Protein AF-A0A523SRV5-F1 (afdb_monomer)

Foldseek 3Di:
DVLLVQPVVPDVSLVVVCVVLVVVLCCLLLVLLVQLCVVLVVCLVVLVVCVVCQLPPLDQLPDDHRPPRNVVSVVVVVLVLCVFLVPLLCLLVLVLVPDPDPQPLVSVVVSVVSSCCRPVNNVVSLSSLLSSLVLCCQAVSVPNPDRDDSLRSSLVSSVSRPPNRSVSSVVSVVSVVSSVLSSVLSSVLVVVCVVPNPVCNVVSSVVSVVVVVVVVVPDDPCVVVVVVVVSVVSCVSSVVSVVVCVVCVVVVVVSNCCVPPVDPD

Secondary structure (DSSP, 8-state):
-HHHHHHTTHHHHHHHHHHHHHHHHHHHHHHHHHHHHHHTGGGHHHHHHHHHHHHH--S-TTS--TTHHHHHHHHHHHHHHHHHH-TTTSHHHHHHHTSS---HHHHHHHHHHHHIIIIIIIIHHHHHHHHHTTGGGGSGGGT-TTPPPHHHHHHHHHHTTSTTHHHHHHHHHHHHHHHHHHHHHHHHHHHHHHHH-GGGHHHHHHHHHHHHHHHHH--STTHHHHHHHHHHHHHHHHHHHHHHHHHHHHHHHHHHHHHHHS---

Sequence (265 aa):
TLVGAVVLGGIKRIGGVSERLVPTMIILYFGGALVIILANFVNIPAAFAVIFKSAFSVKAIGGGMIGASVKQAISIGVRRGLLSNESGLGSAAIAQSASKSSHPPRNGLIAMTGTFIDTLVVNTLTTLTIVITGMYLKTAVFGAPEGLTSTALTAAAFDSVIPFGGYIIALSSLLFGYSTLLGWCYYGEKCLEYIFGVRIVHPYRIAFIILIFVGANIQGPHLNIVWYIGDMANAFMAFPNLVCLIILGRMVGKVTTKYFYKKNT

Mean predicted aligned error: 6.33 Å

pLDDT: mean 87.35, std 10.37, range [39.72, 97.0]

Structure (mmCIF, N/CA/C/O backbone):
data_AF-A0A523SRV5-F1
#
_entry.id   AF-A0A523SRV5-F1
#
loop_
_atom_site.group_PDB
_atom_site.id
_atom_site.type_symbol
_atom_site.label_atom_id
_atom_site.label_alt_id
_atom_site.label_comp_id
_atom_site.label_asym_id
_atom_site.label_entity_id
_atom_site.label_seq_id
_atom_site.pdbx_PDB_ins_code
_atom_site.Cartn_x
_atom_site.Cartn_y
_atom_site.Cartn_z
_atom_site.occupancy
_atom_site.B_iso_or_equiv
_atom_site.auth_seq_id
_atom_site.auth_comp_id
_atom_site.auth_asym_id
_atom_site.auth_atom_id
_atom_site.pdbx_PDB_model_num
ATOM 1 N N . THR A 1 1 ? -3.462 21.704 0.364 1.00 75.19 1 THR A N 1
ATOM 2 C CA . THR A 1 1 ? -4.797 22.262 0.035 1.00 75.19 1 THR A CA 1
ATOM 3 C C . THR A 1 1 ? -5.820 21.179 -0.291 1.00 75.19 1 THR A C 1
ATOM 5 O O . THR A 1 1 ? -6.790 21.072 0.448 1.00 75.19 1 THR A O 1
ATOM 8 N N . LEU A 1 2 ? -5.601 20.320 -1.299 1.00 88.44 2 LEU A N 1
ATOM 9 C CA . LEU A 1 2 ? -6.549 19.247 -1.677 1.00 88.44 2 LEU A CA 1
ATOM 10 C C . LEU A 1 2 ? -6.850 18.245 -0.552 1.00 88.44 2 LEU A C 1
ATOM 12 O O . LEU A 1 2 ? -7.986 17.804 -0.404 1.00 88.44 2 LEU A O 1
ATOM 16 N N . VAL A 1 3 ? -5.846 17.892 0.260 1.00 90.06 3 VAL A N 1
ATOM 17 C CA . VAL A 1 3 ? -6.046 17.002 1.418 1.00 90.06 3 VAL A CA 1
ATOM 18 C C . VAL A 1 3 ? -6.976 17.659 2.439 1.00 90.06 3 VAL A C 1
ATOM 20 O O . VAL A 1 3 ? -7.934 17.041 2.887 1.00 90.06 3 VAL A O 1
ATOM 23 N N . GLY A 1 4 ? -6.754 18.942 2.745 1.00 89.50 4 GLY A N 1
ATOM 24 C CA . GLY A 1 4 ? -7.570 19.688 3.703 1.00 89.50 4 GLY A CA 1
ATOM 25 C C . GLY A 1 4 ? -9.039 19.793 3.296 1.00 89.50 4 GLY A C 1
ATOM 26 O O . GLY A 1 4 ? -9.913 19.596 4.135 1.00 89.50 4 GLY A O 1
ATOM 27 N N . ALA A 1 5 ? -9.325 19.995 2.006 1.00 91.31 5 ALA A N 1
ATOM 28 C CA . ALA A 1 5 ? -10.698 20.037 1.493 1.00 91.31 5 ALA A CA 1
ATOM 29 C C . ALA A 1 5 ? -11.492 18.743 1.774 1.00 91.31 5 ALA A C 1
ATOM 31 O O . ALA A 1 5 ? -12.712 18.782 1.963 1.00 91.31 5 ALA A O 1
ATOM 32 N N . VAL A 1 6 ? -10.805 17.599 1.829 1.00 93.38 6 VAL A N 1
ATOM 33 C CA . VAL A 1 6 ? -11.417 16.290 2.084 1.00 93.38 6 VAL A CA 1
ATOM 34 C C . VAL A 1 6 ? -11.424 15.957 3.570 1.00 93.38 6 VAL A C 1
ATOM 36 O O . VAL A 1 6 ? -12.491 15.703 4.130 1.00 93.38 6 VAL A O 1
ATOM 39 N N . VAL A 1 7 ? -10.261 16.028 4.219 1.00 92.44 7 VAL A N 1
ATOM 40 C CA . VAL A 1 7 ? -10.066 15.654 5.626 1.00 92.44 7 VAL A CA 1
ATOM 41 C C . VAL A 1 7 ? -10.927 16.496 6.567 1.00 92.44 7 VAL A C 1
ATOM 43 O O . VAL A 1 7 ? -11.522 15.953 7.497 1.00 92.44 7 VAL A O 1
ATOM 46 N N . LEU A 1 8 ? -11.078 17.802 6.317 1.00 91.19 8 LEU A N 1
ATOM 47 C CA . LEU A 1 8 ? -11.921 18.658 7.162 1.00 91.19 8 LEU A CA 1
ATOM 48 C C . LEU A 1 8 ? -13.402 18.239 7.133 1.00 91.19 8 LEU A C 1
ATOM 50 O O . LEU A 1 8 ? -14.099 18.428 8.126 1.00 91.19 8 LEU A O 1
ATOM 54 N N . GLY A 1 9 ? -13.864 17.583 6.061 1.00 86.31 9 GLY A N 1
ATOM 55 C CA . GLY A 1 9 ? -15.214 17.011 5.965 1.00 86.31 9 GLY A CA 1
ATOM 56 C C . GLY A 1 9 ? -15.410 15.676 6.700 1.00 86.31 9 GLY A C 1
ATOM 57 O O . GLY A 1 9 ? -16.523 15.150 6.717 1.00 86.31 9 GLY A O 1
ATOM 58 N N . GLY A 1 10 ? -14.357 15.121 7.307 1.00 88.44 10 GLY A N 1
ATOM 59 C CA . GLY A 1 10 ? -14.396 13.898 8.110 1.00 88.44 10 GLY A CA 1
ATOM 60 C C . GLY A 1 10 ? -14.653 12.605 7.335 1.00 88.44 10 GLY A C 1
ATOM 61 O O . GLY A 1 10 ? -14.634 12.572 6.104 1.00 88.44 10 GLY A O 1
ATOM 62 N N . ILE A 1 11 ? -14.903 11.516 8.074 1.00 87.25 11 ILE A N 1
ATOM 63 C CA . ILE A 1 11 ? -14.898 10.143 7.535 1.00 87.25 11 ILE A CA 1
ATOM 64 C C . ILE A 1 11 ? -15.881 9.914 6.383 1.00 87.25 11 ILE A C 1
ATOM 66 O O . ILE A 1 11 ? -15.563 9.193 5.445 1.00 87.25 11 ILE A O 1
ATOM 70 N N . LYS A 1 12 ? -17.050 10.569 6.392 1.00 88.06 12 LYS A N 1
ATOM 71 C CA . LYS A 1 12 ? -18.027 10.446 5.297 1.00 88.06 12 LYS A CA 1
ATOM 72 C C . LYS A 1 12 ? -17.482 11.018 3.984 1.00 88.06 12 LYS A C 1
ATOM 74 O O . LYS A 1 12 ? -17.663 10.404 2.937 1.00 88.06 12 LYS A O 1
ATOM 79 N N . ARG A 1 13 ? -16.803 12.173 4.034 1.00 92.50 13 ARG A N 1
ATOM 80 C CA . ARG A 1 13 ? -16.190 12.784 2.844 1.00 92.50 13 ARG A CA 1
ATOM 81 C C . ARG A 1 13 ? -14.948 12.010 2.409 1.00 92.50 13 ARG A C 1
ATOM 83 O O . ARG A 1 13 ? -14.789 11.785 1.215 1.00 92.50 13 ARG A O 1
ATOM 90 N N . ILE A 1 14 ? -14.119 11.570 3.359 1.00 91.81 14 ILE A N 1
ATOM 91 C CA . ILE A 1 14 ? -12.957 10.712 3.081 1.00 91.81 14 ILE A CA 1
ATOM 92 C C . ILE A 1 14 ? -13.411 9.444 2.349 1.00 91.81 14 ILE A C 1
ATOM 94 O O . ILE A 1 14 ? -12.916 9.171 1.262 1.00 91.81 14 ILE A O 1
ATOM 98 N N . GLY A 1 15 ? -14.412 8.736 2.882 1.00 88.75 15 GLY A N 1
ATOM 99 C CA . GLY A 1 15 ? -14.979 7.539 2.260 1.00 88.75 15 GLY A CA 1
ATOM 100 C C . GLY A 1 15 ? -15.491 7.792 0.842 1.00 88.75 15 GLY A C 1
ATOM 101 O O . GLY A 1 15 ? -15.063 7.112 -0.082 1.00 88.75 15 GLY A O 1
ATOM 102 N N . GLY A 1 16 ? -16.318 8.825 0.639 1.00 92.12 16 GLY A N 1
ATOM 103 C CA . GLY A 1 16 ? -16.874 9.130 -0.686 1.00 92.12 16 GLY A CA 1
ATOM 104 C C . GLY A 1 16 ? -15.831 9.527 -1.742 1.00 92.12 16 GLY A C 1
ATOM 105 O O . GLY A 1 16 ? -16.034 9.279 -2.931 1.00 92.12 16 GLY A O 1
ATOM 106 N N . VAL A 1 17 ? -14.706 10.126 -1.335 1.00 93.81 17 VAL A N 1
ATOM 107 C CA . VAL A 1 17 ? -13.576 10.391 -2.242 1.00 93.81 17 VAL A CA 1
ATOM 108 C C . VAL A 1 17 ? -12.808 9.102 -2.524 1.00 93.81 17 VAL A C 1
ATOM 110 O O . VAL A 1 17 ? -12.564 8.790 -3.690 1.00 93.81 17 VAL A O 1
ATOM 113 N N . SER A 1 18 ? -12.481 8.327 -1.489 1.00 91.12 18 SER A N 1
ATOM 114 C CA . SER A 1 18 ? -11.757 7.059 -1.621 1.00 91.12 18 SER A CA 1
ATOM 115 C C . SER A 1 18 ? -12.502 6.041 -2.490 1.00 91.12 18 SER A C 1
ATOM 117 O O . SER A 1 18 ? -11.871 5.388 -3.315 1.00 91.12 18 SER A O 1
ATOM 119 N N . GLU A 1 19 ? -13.831 5.955 -2.384 1.00 90.75 19 GLU A N 1
ATOM 120 C CA . GLU A 1 19 ? -14.675 5.057 -3.193 1.00 90.75 19 GLU A CA 1
ATOM 121 C C . GLU A 1 19 ? -14.526 5.284 -4.704 1.00 90.75 19 GLU A C 1
ATOM 123 O O . GLU A 1 19 ? -14.632 4.339 -5.480 1.00 90.75 19 GLU A O 1
ATOM 128 N N . ARG A 1 20 ? -14.259 6.521 -5.136 1.00 91.94 20 ARG A N 1
ATOM 129 C CA . ARG A 1 20 ? -14.050 6.855 -6.557 1.00 91.94 20 ARG A CA 1
ATOM 130 C C . ARG A 1 20 ? -12.578 6.828 -6.941 1.00 91.94 20 ARG A C 1
ATOM 132 O O . ARG A 1 20 ? -12.220 6.401 -8.038 1.00 91.94 20 ARG A O 1
ATOM 139 N N . LEU A 1 21 ? -11.725 7.296 -6.037 1.00 92.50 21 LEU A N 1
ATOM 140 C CA . LEU A 1 21 ? -10.300 7.442 -6.286 1.00 92.50 21 LEU A CA 1
ATOM 141 C C . LEU A 1 21 ? -9.596 6.086 -6.356 1.00 92.50 21 LEU A C 1
ATOM 143 O O . LEU A 1 21 ? -8.828 5.865 -7.289 1.00 92.50 21 LEU A O 1
ATOM 147 N N . VAL A 1 22 ? -9.883 5.174 -5.419 1.00 89.88 22 VAL A N 1
ATOM 148 C CA . VAL A 1 22 ? -9.193 3.877 -5.327 1.00 89.88 22 VAL A CA 1
ATOM 149 C C . VAL A 1 22 ? -9.396 3.021 -6.585 1.00 89.88 22 VAL A C 1
ATOM 151 O O . VAL A 1 22 ? -8.397 2.580 -7.152 1.00 89.88 22 VAL A O 1
ATOM 154 N N . PRO A 1 23 ? -10.623 2.829 -7.110 1.00 90.19 23 PRO A N 1
ATOM 155 C CA . PRO A 1 23 ? -10.799 2.090 -8.359 1.00 90.19 23 PRO A CA 1
ATOM 156 C C . PRO A 1 23 ? -10.106 2.767 -9.545 1.00 90.19 23 PRO A C 1
ATOM 158 O O . PRO A 1 23 ? -9.491 2.089 -10.361 1.00 90.19 23 PRO A O 1
ATOM 161 N N . THR A 1 24 ? -10.151 4.101 -9.616 1.00 90.62 24 THR A N 1
ATOM 162 C CA . THR A 1 24 ? -9.536 4.863 -10.714 1.00 90.62 24 THR A CA 1
ATOM 163 C C . THR A 1 24 ? -8.016 4.697 -10.730 1.00 90.62 24 THR A C 1
ATOM 165 O O . THR A 1 24 ? -7.446 4.401 -11.780 1.00 90.62 24 THR A O 1
ATOM 168 N N . MET A 1 25 ? -7.353 4.837 -9.575 1.00 89.88 25 MET A N 1
ATOM 169 C CA . MET A 1 25 ? -5.896 4.681 -9.491 1.00 89.88 25 MET A CA 1
ATOM 170 C C . MET A 1 25 ? -5.456 3.237 -9.758 1.00 89.88 25 MET A C 1
ATOM 172 O O . MET A 1 25 ? -4.444 3.031 -10.426 1.00 89.88 25 MET A O 1
ATOM 176 N N . ILE A 1 26 ? -6.239 2.244 -9.310 1.00 87.75 26 ILE A N 1
ATOM 177 C CA . ILE A 1 26 ? -5.967 0.834 -9.604 1.00 87.75 26 ILE A CA 1
ATOM 178 C C . ILE A 1 26 ? -6.097 0.587 -11.102 1.00 87.75 26 ILE A C 1
ATOM 180 O O . ILE A 1 26 ? -5.158 0.070 -11.683 1.00 87.75 26 ILE A O 1
ATOM 184 N N . ILE A 1 27 ? -7.195 0.982 -11.752 1.00 90.44 27 ILE A N 1
ATOM 185 C CA . ILE A 1 27 ? -7.389 0.753 -13.195 1.00 90.44 27 ILE A CA 1
ATOM 186 C C . ILE A 1 27 ? -6.267 1.399 -14.014 1.00 90.44 27 ILE A C 1
ATOM 188 O O . ILE A 1 27 ? -5.740 0.770 -14.928 1.00 90.44 27 ILE A O 1
ATOM 192 N N . LEU A 1 28 ? -5.878 2.628 -13.671 1.00 91.06 28 LEU A N 1
ATOM 193 C CA . LEU A 1 28 ? -4.837 3.363 -14.386 1.00 91.06 28 LEU A CA 1
ATOM 194 C C . LEU A 1 28 ? -3.467 2.679 -14.260 1.00 91.06 28 LEU A C 1
ATOM 196 O O . LEU A 1 28 ? -2.805 2.433 -15.269 1.00 91.06 28 LEU A O 1
ATOM 200 N N . TYR A 1 29 ? -3.065 2.320 -13.039 1.00 91.56 29 TYR A N 1
ATOM 201 C CA . TYR A 1 29 ? -1.785 1.656 -12.796 1.00 91.56 29 TYR A CA 1
ATOM 202 C C . TYR A 1 29 ? -1.771 0.215 -13.324 1.00 91.56 29 TYR A C 1
ATOM 204 O O . TYR A 1 29 ? -0.876 -0.187 -14.068 1.00 91.56 29 TYR A O 1
ATOM 212 N N . PHE A 1 30 ? -2.792 -0.558 -12.957 1.00 92.31 30 PHE A N 1
ATOM 213 C CA . PHE A 1 30 ? -2.948 -1.968 -13.299 1.00 92.31 30 PHE A CA 1
ATOM 214 C C . PHE A 1 30 ? -3.094 -2.168 -14.806 1.00 92.31 30 PHE A C 1
ATOM 216 O O . PHE A 1 30 ? -2.473 -3.069 -15.362 1.00 92.31 30 PHE A O 1
ATOM 223 N N . GLY A 1 31 ? -3.869 -1.311 -15.476 1.00 93.75 31 GLY A N 1
ATOM 224 C CA . GLY A 1 31 ? -4.024 -1.338 -16.927 1.00 93.75 31 GLY A CA 1
ATOM 225 C C . GLY A 1 31 ? -2.693 -1.121 -17.644 1.00 93.75 31 GLY A C 1
ATOM 226 O O . GLY A 1 31 ? -2.338 -1.909 -18.517 1.00 93.75 31 GLY A O 1
ATOM 227 N N . GLY A 1 32 ? -1.915 -0.115 -17.230 1.00 94.19 32 GLY A N 1
ATOM 228 C CA . GLY A 1 32 ? -0.589 0.133 -17.802 1.00 94.19 32 GLY A CA 1
ATOM 229 C C . GLY A 1 32 ? 0.399 -1.011 -17.542 1.00 94.19 32 GLY A C 1
ATOM 230 O O . GLY A 1 32 ? 1.062 -1.473 -18.470 1.00 94.19 32 GLY A O 1
ATOM 231 N N . ALA A 1 33 ? 0.439 -1.539 -16.315 1.00 94.88 33 ALA A N 1
ATOM 232 C CA . ALA A 1 33 ? 1.271 -2.697 -15.985 1.00 94.88 33 ALA A CA 1
ATOM 233 C C . ALA A 1 33 ? 0.896 -3.933 -16.823 1.00 94.88 33 ALA A C 1
ATOM 235 O O . ALA A 1 33 ? 1.771 -4.632 -17.335 1.00 94.88 33 ALA A O 1
ATOM 236 N N . LEU A 1 34 ? -0.403 -4.182 -17.019 1.00 95.00 34 LEU A N 1
ATOM 237 C CA . LEU A 1 34 ? -0.880 -5.306 -17.818 1.00 95.00 34 LEU A CA 1
ATOM 238 C C . LEU A 1 34 ? -0.465 -5.177 -19.288 1.00 95.00 34 LEU A C 1
ATOM 240 O O . LEU A 1 34 ? -0.015 -6.161 -19.868 1.00 95.00 34 LEU A O 1
ATOM 244 N N . VAL A 1 35 ? -0.546 -3.979 -19.875 1.00 95.69 35 VAL A N 1
ATOM 245 C CA . VAL A 1 35 ? -0.071 -3.726 -21.248 1.00 95.69 35 VAL A CA 1
ATOM 246 C C . VAL A 1 35 ? 1.410 -4.086 -21.391 1.00 95.69 35 VAL A C 1
ATOM 248 O O . VAL A 1 35 ? 1.780 -4.776 -22.340 1.00 95.69 35 VAL A O 1
ATOM 251 N N . ILE A 1 36 ? 2.251 -3.696 -20.431 1.00 96.00 36 ILE A N 1
ATOM 252 C CA . ILE A 1 36 ? 3.695 -3.984 -20.462 1.00 96.00 36 ILE A CA 1
ATOM 253 C C . ILE A 1 36 ? 3.970 -5.485 -20.357 1.00 96.00 36 ILE A C 1
ATOM 255 O O . ILE A 1 36 ? 4.793 -6.025 -21.103 1.00 96.00 36 ILE A O 1
ATOM 259 N N . ILE A 1 37 ? 3.270 -6.160 -19.444 1.00 95.56 37 ILE A N 1
ATOM 260 C CA . ILE A 1 37 ? 3.416 -7.601 -19.227 1.00 95.56 37 ILE A CA 1
ATOM 261 C C . ILE A 1 37 ? 2.949 -8.381 -20.457 1.00 95.56 37 ILE A C 1
ATOM 263 O O . ILE A 1 37 ? 3.637 -9.311 -20.871 1.00 95.56 37 ILE A O 1
ATOM 267 N N . LEU A 1 38 ? 1.830 -7.995 -21.075 1.00 95.44 38 LEU A N 1
ATOM 268 C CA . LEU A 1 38 ? 1.327 -8.638 -22.292 1.00 95.44 38 LEU A CA 1
ATOM 269 C C . LEU A 1 38 ? 2.254 -8.401 -23.490 1.00 95.44 38 LEU A C 1
ATOM 271 O O . LEU A 1 38 ? 2.531 -9.342 -24.232 1.00 95.44 38 LEU A O 1
ATOM 275 N N . ALA A 1 39 ? 2.803 -7.192 -23.641 1.00 95.19 39 ALA A N 1
ATOM 276 C CA . ALA A 1 39 ? 3.783 -6.883 -24.685 1.00 95.19 39 ALA A CA 1
ATOM 277 C C . ALA A 1 39 ? 5.075 -7.712 -24.559 1.00 95.19 39 ALA A C 1
ATOM 279 O O . ALA A 1 39 ? 5.767 -7.939 -25.547 1.00 95.19 39 ALA A O 1
ATOM 280 N N . ASN A 1 40 ? 5.385 -8.197 -23.354 1.00 93.81 40 ASN A N 1
ATOM 281 C CA . ASN A 1 40 ? 6.578 -8.984 -23.057 1.00 93.81 40 ASN A CA 1
ATOM 282 C C . ASN A 1 40 ? 6.241 -10.374 -22.486 1.00 93.81 40 ASN A C 1
ATOM 284 O O . ASN A 1 40 ? 7.015 -10.938 -21.707 1.00 93.81 40 ASN A O 1
ATOM 288 N N . PHE A 1 41 ? 5.092 -10.944 -22.864 1.00 94.00 41 PHE A N 1
ATOM 289 C CA . PHE A 1 41 ? 4.540 -12.148 -22.233 1.00 94.00 41 PHE A CA 1
ATOM 290 C C . PHE A 1 41 ? 5.505 -13.347 -22.238 1.00 94.00 41 PHE A C 1
ATOM 292 O O . PHE A 1 41 ? 5.589 -14.096 -21.266 1.00 94.00 41 PHE A O 1
ATOM 299 N N . VAL A 1 42 ? 6.299 -13.491 -23.304 1.00 94.88 42 VAL A N 1
ATOM 300 C CA . VAL A 1 42 ? 7.299 -14.565 -23.455 1.00 94.88 42 VAL A CA 1
ATOM 301 C C . VAL A 1 42 ? 8.347 -14.542 -22.332 1.00 94.88 42 VAL A C 1
ATOM 303 O O . VAL A 1 42 ? 8.857 -15.588 -21.936 1.00 94.88 42 VAL A O 1
ATOM 306 N N . ASN A 1 43 ? 8.629 -13.368 -21.766 1.00 93.19 43 ASN A N 1
ATOM 307 C CA . ASN A 1 43 ? 9.653 -13.179 -20.741 1.00 93.19 43 ASN A CA 1
ATOM 308 C C . ASN A 1 43 ? 9.137 -13.412 -19.311 1.00 93.19 43 ASN A C 1
ATOM 310 O O . ASN A 1 43 ? 9.934 -13.373 -18.372 1.00 93.19 43 ASN A O 1
ATOM 314 N N . ILE A 1 44 ? 7.843 -13.696 -19.112 1.00 94.88 44 ILE A N 1
ATOM 315 C CA . ILE A 1 44 ? 7.265 -13.930 -17.776 1.00 94.88 44 ILE A CA 1
ATOM 316 C C . ILE A 1 44 ? 7.981 -15.070 -17.023 1.00 94.88 44 ILE A C 1
ATOM 318 O O . ILE A 1 44 ? 8.382 -14.849 -15.875 1.00 94.88 44 ILE A O 1
ATOM 322 N N . PRO A 1 45 ? 8.219 -16.262 -17.615 1.00 94.62 45 PRO A N 1
ATOM 323 C CA . PRO A 1 45 ? 8.925 -17.335 -16.913 1.00 94.62 45 PRO A CA 1
ATOM 324 C C . PRO A 1 45 ? 10.359 -16.945 -16.536 1.00 94.62 45 PRO A C 1
ATOM 326 O O . PRO A 1 45 ? 10.821 -17.251 -15.436 1.00 94.62 45 PRO A O 1
ATOM 329 N N . ALA A 1 46 ? 11.054 -16.225 -17.423 1.00 93.19 46 ALA A N 1
ATOM 330 C CA . ALA A 1 46 ? 12.404 -15.733 -17.167 1.00 93.19 46 ALA A CA 1
ATOM 331 C C . ALA A 1 46 ? 12.423 -14.710 -16.020 1.00 93.19 46 ALA A C 1
ATOM 333 O O . ALA A 1 46 ? 13.297 -14.779 -15.156 1.00 93.19 46 ALA A O 1
ATOM 334 N N . ALA A 1 47 ? 11.431 -13.820 -15.951 1.00 93.00 47 ALA A N 1
ATOM 335 C CA . ALA A 1 47 ? 11.305 -12.850 -14.869 1.00 93.00 47 ALA A CA 1
ATOM 336 C C . ALA A 1 47 ? 11.084 -13.519 -13.508 1.00 93.00 47 ALA A C 1
ATOM 338 O O . ALA A 1 47 ? 11.788 -13.195 -12.550 1.00 93.00 47 ALA A O 1
ATOM 339 N N . PHE A 1 48 ? 10.191 -14.510 -13.419 1.00 93.19 48 PHE A N 1
ATOM 340 C CA . PHE A 1 48 ? 10.049 -15.299 -12.191 1.00 93.19 48 PHE A CA 1
ATOM 341 C C . PHE A 1 48 ? 11.348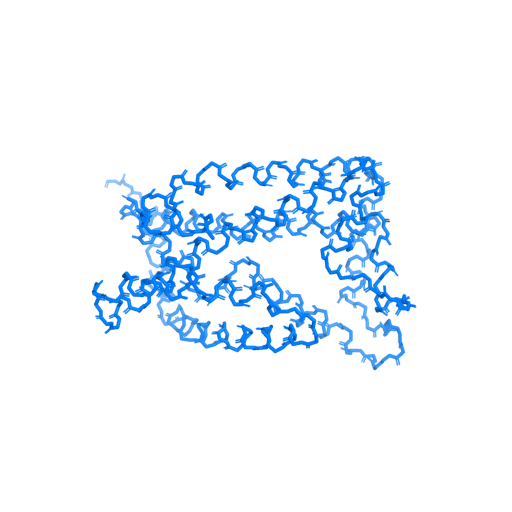 -16.025 -11.832 1.00 93.19 48 PHE A C 1
ATOM 343 O O . PHE A 1 48 ? 11.759 -15.999 -10.672 1.00 93.19 48 PHE A O 1
ATOM 350 N N . ALA A 1 49 ? 12.044 -16.610 -12.811 1.00 91.06 49 ALA A N 1
ATOM 351 C CA . ALA A 1 49 ? 13.334 -17.246 -12.565 1.00 91.06 49 ALA A CA 1
ATOM 352 C C . ALA A 1 49 ? 14.365 -16.257 -11.997 1.00 91.06 49 ALA A C 1
ATOM 354 O O . ALA A 1 49 ? 15.084 -16.613 -11.064 1.00 91.06 49 ALA A O 1
ATOM 355 N N . VAL A 1 50 ? 14.423 -15.019 -12.502 1.00 88.31 50 VAL A N 1
ATOM 356 C CA . VAL A 1 50 ? 15.284 -13.956 -11.956 1.00 88.31 50 VAL A CA 1
ATOM 357 C C . VAL A 1 50 ? 14.883 -13.602 -10.525 1.00 88.31 50 VAL A C 1
ATOM 359 O O . VAL A 1 50 ? 15.763 -13.535 -9.667 1.00 88.31 50 VAL A O 1
ATOM 362 N N . ILE A 1 51 ? 13.589 -13.427 -10.239 1.00 89.75 51 ILE A N 1
ATOM 363 C CA . ILE A 1 51 ? 13.086 -13.096 -8.895 1.00 89.75 51 ILE A CA 1
ATOM 364 C C . ILE A 1 51 ? 13.477 -14.187 -7.892 1.00 89.75 51 ILE A C 1
ATOM 366 O O . ILE A 1 51 ? 14.120 -13.894 -6.884 1.00 89.75 51 ILE A O 1
ATOM 370 N N . PHE A 1 52 ? 13.163 -15.452 -8.186 1.00 89.00 52 PHE A N 1
ATOM 371 C CA . PHE A 1 52 ? 13.463 -16.568 -7.287 1.00 89.00 52 PHE A CA 1
ATOM 372 C C . PHE A 1 52 ? 14.967 -16.805 -7.139 1.00 89.00 52 PHE A C 1
ATOM 374 O O . PHE A 1 52 ? 15.455 -16.950 -6.017 1.00 89.00 52 PHE A O 1
ATOM 381 N N . LYS A 1 53 ? 15.731 -16.785 -8.241 1.00 85.81 53 LYS A N 1
ATOM 382 C CA . LYS A 1 53 ? 17.193 -16.924 -8.167 1.00 85.81 53 LYS A CA 1
ATOM 383 C C . LYS A 1 53 ? 17.807 -15.797 -7.349 1.00 85.81 53 LYS A C 1
ATOM 385 O O . LYS A 1 53 ? 18.668 -16.072 -6.530 1.00 85.81 53 LYS A O 1
ATOM 390 N N . SER A 1 54 ? 17.358 -14.556 -7.519 1.00 80.88 54 SER A N 1
ATOM 391 C CA . SER A 1 54 ? 17.904 -13.416 -6.773 1.00 80.88 54 SER A CA 1
ATOM 392 C C . SER A 1 54 ? 17.527 -13.463 -5.291 1.00 80.88 54 SER A C 1
ATOM 394 O O . SER A 1 54 ? 18.363 -13.156 -4.446 1.00 80.88 54 SER A O 1
ATOM 396 N N . ALA A 1 55 ? 16.308 -13.900 -4.961 1.00 83.31 55 ALA A N 1
ATOM 397 C CA . ALA A 1 55 ? 15.843 -14.024 -3.579 1.00 83.31 55 ALA A CA 1
ATOM 398 C C . ALA A 1 55 ? 16.575 -15.126 -2.793 1.00 83.31 55 ALA A C 1
ATOM 400 O O . ALA A 1 55 ? 16.845 -14.954 -1.605 1.00 83.31 55 ALA A O 1
ATOM 401 N N . PHE A 1 56 ? 16.913 -16.239 -3.452 1.00 82.88 56 PHE A N 1
ATOM 402 C CA . PHE A 1 56 ? 17.542 -17.407 -2.822 1.00 82.88 56 PHE A CA 1
ATOM 403 C C . PHE A 1 56 ? 19.032 -17.580 -3.161 1.00 82.88 56 PHE A C 1
ATOM 405 O O . PHE A 1 56 ? 19.662 -18.537 -2.709 1.00 82.88 56 PHE A O 1
ATOM 412 N N . SER A 1 57 ? 19.630 -16.672 -3.939 1.00 73.88 57 SER A N 1
ATOM 413 C CA . SER A 1 57 ? 21.051 -16.750 -4.284 1.00 73.88 57 SER A CA 1
ATOM 414 C C . SER A 1 57 ? 21.926 -16.384 -3.094 1.00 73.88 57 SER A C 1
ATOM 416 O O . SER A 1 57 ? 21.893 -15.265 -2.579 1.00 73.88 57 SER A O 1
ATOM 418 N N . VAL A 1 58 ? 22.804 -17.316 -2.737 1.00 66.69 58 VAL A N 1
ATOM 419 C CA . VAL A 1 58 ? 23.867 -17.111 -1.746 1.00 66.69 58 VAL A CA 1
ATOM 420 C C . VAL A 1 58 ? 25.099 -16.430 -2.368 1.00 66.69 58 VAL A C 1
ATOM 422 O O . VAL A 1 58 ? 25.960 -15.935 -1.643 1.00 66.69 58 VAL A O 1
ATOM 425 N N . LYS A 1 59 ? 25.188 -16.366 -3.709 1.00 64.31 59 LYS A N 1
ATOM 426 C CA . LYS A 1 59 ? 26.237 -15.603 -4.401 1.00 64.31 59 LYS A CA 1
ATOM 427 C C . LYS A 1 59 ? 25.993 -14.115 -4.191 1.00 64.31 59 LYS A C 1
ATOM 429 O O . LYS A 1 59 ? 24.895 -13.623 -4.452 1.00 64.31 59 LYS A O 1
ATOM 434 N N . ALA A 1 60 ? 27.029 -13.410 -3.759 1.00 58.19 60 ALA A N 1
ATOM 435 C CA . ALA A 1 60 ? 26.960 -11.976 -3.594 1.00 58.19 60 ALA A CA 1
ATOM 436 C C . ALA A 1 60 ? 26.899 -11.276 -4.949 1.00 58.19 60 ALA A C 1
ATOM 438 O O . ALA A 1 60 ? 27.814 -11.373 -5.767 1.00 58.19 60 ALA A O 1
ATOM 439 N N . ILE A 1 61 ? 25.811 -10.549 -5.169 1.00 56.03 61 ILE A N 1
ATOM 440 C CA . ILE A 1 61 ? 25.727 -9.564 -6.240 1.00 56.03 61 ILE A CA 1
ATOM 441 C C . ILE A 1 61 ? 26.608 -8.394 -5.779 1.00 56.03 61 ILE A C 1
ATOM 443 O O . ILE A 1 61 ? 26.304 -7.764 -4.770 1.00 56.03 61 ILE A O 1
ATOM 447 N N . GLY A 1 62 ? 27.752 -8.178 -6.439 1.00 57.06 62 GLY A N 1
ATOM 448 C CA . GLY A 1 62 ? 28.664 -7.067 -6.124 1.00 57.06 62 GLY A CA 1
ATOM 449 C C . GLY A 1 62 ? 29.736 -7.316 -5.045 1.00 57.06 62 GLY A C 1
ATOM 450 O O . GLY A 1 62 ? 30.214 -6.353 -4.459 1.00 57.06 62 GLY A O 1
ATOM 451 N N . GLY A 1 63 ? 30.141 -8.566 -4.768 1.00 47.16 63 GLY A N 1
ATOM 452 C CA . GLY A 1 63 ? 31.371 -8.857 -3.994 1.00 47.16 63 GLY A CA 1
ATOM 453 C C . GLY A 1 63 ? 31.264 -8.913 -2.457 1.00 47.16 63 GLY A C 1
ATOM 454 O O . GLY A 1 63 ? 32.285 -9.000 -1.783 1.00 47.16 63 GLY A O 1
ATOM 455 N N . GLY A 1 64 ? 30.056 -8.887 -1.882 1.00 54.78 64 GLY A N 1
ATOM 456 C CA . GLY A 1 64 ? 29.822 -9.065 -0.435 1.00 54.78 64 GLY A CA 1
ATOM 457 C C . GLY A 1 64 ? 29.927 -10.515 0.086 1.00 54.78 64 GLY A C 1
ATOM 458 O O . GLY A 1 64 ? 30.109 -11.464 -0.670 1.00 54.78 64 GLY A O 1
ATOM 459 N N . MET A 1 65 ? 29.792 -10.709 1.405 1.00 44.41 65 MET A N 1
ATOM 460 C CA . MET A 1 65 ? 29.836 -12.036 2.044 1.00 44.41 65 MET A CA 1
ATOM 461 C C . MET A 1 65 ? 28.692 -12.959 1.580 1.00 44.41 65 MET A C 1
ATOM 463 O O . MET A 1 65 ? 27.522 -12.565 1.545 1.00 44.41 65 MET A O 1
ATOM 467 N N . ILE A 1 66 ? 29.034 -14.217 1.292 1.00 42.44 66 ILE A N 1
ATOM 468 C CA . ILE A 1 66 ? 28.115 -15.313 0.949 1.00 42.44 66 ILE A CA 1
ATOM 469 C C . ILE A 1 66 ? 27.120 -15.504 2.114 1.00 42.44 66 ILE A C 1
ATOM 471 O O . ILE A 1 66 ? 27.516 -15.870 3.215 1.00 42.44 66 ILE A O 1
ATOM 475 N N . GLY A 1 67 ? 25.834 -15.192 1.894 1.00 49.94 67 GLY A N 1
ATOM 476 C CA . GLY A 1 67 ? 24.752 -15.295 2.895 1.00 49.94 67 GLY A CA 1
ATOM 477 C C . GLY A 1 67 ? 24.148 -13.963 3.367 1.00 49.94 67 GLY A C 1
ATOM 478 O O . GLY A 1 67 ? 23.013 -13.943 3.852 1.00 49.94 67 GLY A O 1
ATOM 479 N N . ALA A 1 68 ? 24.835 -12.835 3.156 1.00 56.84 68 ALA A N 1
ATOM 480 C CA . ALA A 1 68 ? 24.270 -11.509 3.425 1.00 56.84 68 ALA A CA 1
ATOM 481 C C . ALA A 1 68 ? 23.127 -11.161 2.450 1.00 56.84 68 ALA A C 1
ATOM 483 O O . ALA A 1 68 ? 22.153 -10.530 2.853 1.00 56.84 68 ALA A O 1
ATOM 484 N N . SER A 1 69 ? 23.199 -11.645 1.203 1.00 70.94 69 SER A N 1
ATOM 485 C CA . SER A 1 69 ? 22.225 -11.373 0.135 1.00 70.94 69 SER A CA 1
ATOM 486 C C . SER A 1 69 ? 20.813 -11.872 0.457 1.00 70.94 69 SER A C 1
ATOM 488 O O . SER A 1 69 ? 19.862 -11.103 0.352 1.00 70.94 69 SER A O 1
ATOM 490 N N . VAL A 1 70 ? 20.663 -13.124 0.907 1.00 78.31 70 VAL A N 1
ATOM 491 C CA . VAL A 1 70 ? 19.346 -13.722 1.207 1.00 78.31 70 VAL A CA 1
ATOM 492 C C . VAL A 1 70 ? 18.721 -13.074 2.441 1.00 78.31 70 VAL A C 1
ATOM 494 O O . VAL A 1 70 ? 17.568 -12.647 2.406 1.00 78.31 70 VAL A O 1
ATOM 497 N N . LYS A 1 71 ? 19.492 -12.931 3.530 1.00 78.25 71 LYS A N 1
ATOM 498 C CA . LYS A 1 71 ? 19.019 -12.261 4.753 1.00 78.25 71 LYS A CA 1
ATOM 499 C C . LYS A 1 71 ? 18.593 -10.821 4.462 1.00 78.25 71 LYS A C 1
ATOM 501 O O . LYS A 1 71 ? 17.574 -10.367 4.978 1.00 78.25 71 LYS A O 1
ATOM 506 N N . GLN A 1 72 ? 19.352 -10.111 3.631 1.00 80.31 72 GLN A N 1
ATOM 507 C CA . GLN A 1 72 ? 19.030 -8.752 3.219 1.00 80.31 72 GLN A CA 1
ATOM 508 C C . GLN A 1 72 ? 17.788 -8.703 2.324 1.00 80.31 72 GLN A C 1
ATOM 510 O O . GLN A 1 72 ? 16.926 -7.862 2.564 1.00 80.31 72 GLN A O 1
ATOM 515 N N . ALA A 1 73 ? 17.652 -9.611 1.353 1.00 81.50 73 ALA A N 1
ATOM 516 C CA . ALA A 1 73 ? 16.473 -9.700 0.493 1.00 81.50 73 ALA A CA 1
ATOM 517 C C . ALA A 1 73 ? 15.198 -9.948 1.311 1.00 81.50 73 ALA A C 1
ATOM 519 O O . ALA A 1 73 ? 14.219 -9.220 1.151 1.00 81.50 73 ALA A O 1
ATOM 520 N N . ILE A 1 74 ? 15.232 -10.902 2.249 1.00 84.88 74 ILE A N 1
ATOM 521 C CA . ILE A 1 74 ? 14.108 -11.177 3.155 1.00 84.88 74 ILE A CA 1
ATOM 522 C C . ILE A 1 74 ? 13.835 -9.966 4.049 1.00 84.88 74 ILE A C 1
ATOM 524 O O . ILE A 1 74 ? 12.697 -9.524 4.137 1.00 84.88 74 ILE A O 1
ATOM 528 N N . SER A 1 75 ? 14.859 -9.398 4.689 1.00 84.75 75 SER A N 1
ATOM 529 C CA . SER A 1 75 ? 14.688 -8.267 5.609 1.00 84.75 75 SER A CA 1
ATOM 530 C C . SER A 1 75 ? 14.100 -7.037 4.911 1.00 84.75 75 SER A C 1
ATOM 532 O O . SER A 1 75 ? 13.116 -6.463 5.376 1.00 84.75 75 SER A O 1
ATOM 534 N N . ILE A 1 76 ? 14.649 -6.656 3.753 1.00 83.19 76 ILE A N 1
ATOM 535 C CA . ILE A 1 76 ? 14.146 -5.524 2.967 1.00 83.19 76 ILE A CA 1
ATOM 536 C C . ILE A 1 76 ? 12.755 -5.836 2.412 1.00 83.19 76 ILE A C 1
ATOM 538 O O . ILE A 1 76 ? 11.891 -4.963 2.471 1.00 83.19 76 ILE A O 1
ATOM 542 N N . GLY A 1 77 ? 12.525 -7.056 1.920 1.00 86.56 77 GLY A N 1
ATOM 543 C CA . GLY A 1 77 ? 11.234 -7.495 1.392 1.00 86.56 77 GLY A CA 1
ATOM 544 C C . GLY A 1 77 ? 10.131 -7.472 2.448 1.00 86.56 77 GLY A C 1
ATOM 545 O O . GLY A 1 77 ? 9.091 -6.863 2.223 1.00 86.56 77 GLY A O 1
ATOM 546 N N . VAL A 1 78 ? 10.379 -8.044 3.629 1.00 86.06 78 VAL A N 1
ATOM 547 C CA . VAL A 1 78 ? 9.449 -8.007 4.767 1.00 86.06 78 VAL A CA 1
ATOM 548 C C . VAL A 1 78 ? 9.215 -6.566 5.205 1.00 86.06 78 VAL A C 1
ATOM 550 O O . VAL A 1 78 ? 8.067 -6.146 5.306 1.00 86.06 78 VAL A O 1
ATOM 553 N N . ARG A 1 79 ? 10.276 -5.770 5.392 1.00 83.38 79 ARG A N 1
ATOM 554 C CA . ARG A 1 79 ? 10.148 -4.366 5.804 1.00 83.38 79 ARG A CA 1
ATOM 555 C C . ARG A 1 79 ? 9.309 -3.550 4.819 1.00 83.38 79 ARG A C 1
ATOM 557 O O . ARG A 1 79 ? 8.377 -2.871 5.231 1.00 83.38 79 ARG A O 1
ATOM 564 N N . ARG A 1 80 ? 9.612 -3.620 3.520 1.00 84.31 80 ARG A N 1
ATOM 565 C CA . ARG A 1 80 ? 8.870 -2.880 2.485 1.00 84.31 80 ARG A CA 1
ATOM 566 C C . ARG A 1 80 ? 7.458 -3.431 2.279 1.00 84.31 80 ARG A C 1
ATOM 568 O O . ARG A 1 80 ? 6.549 -2.644 2.053 1.00 84.31 80 ARG A O 1
ATOM 575 N N . GLY A 1 81 ? 7.263 -4.742 2.415 1.00 85.69 81 GLY A N 1
ATOM 576 C CA . GLY A 1 81 ? 5.948 -5.379 2.343 1.00 85.69 81 GLY A CA 1
ATOM 577 C C . GLY A 1 81 ? 5.020 -4.938 3.474 1.00 85.69 81 GLY A C 1
ATOM 578 O O . GLY A 1 81 ? 3.883 -4.563 3.208 1.00 85.69 81 GLY A O 1
ATOM 579 N N . LEU A 1 82 ? 5.521 -4.899 4.714 1.00 83.62 82 LEU A N 1
ATOM 580 C CA . LEU A 1 82 ? 4.772 -4.407 5.878 1.00 83.62 82 LEU A CA 1
ATOM 581 C C . LEU A 1 82 ? 4.373 -2.933 5.732 1.00 83.62 82 LEU A C 1
ATOM 583 O O . LEU A 1 82 ? 3.285 -2.558 6.153 1.00 83.62 82 LEU A O 1
ATOM 587 N N . LEU A 1 83 ? 5.223 -2.106 5.111 1.00 81.06 83 LEU A N 1
ATOM 588 C CA . LEU A 1 83 ? 4.889 -0.711 4.802 1.00 81.06 83 LEU A CA 1
ATOM 589 C C . LEU A 1 83 ? 3.794 -0.579 3.736 1.00 81.06 83 LEU A C 1
ATOM 591 O O . LEU A 1 83 ? 3.053 0.395 3.765 1.00 81.06 83 LEU A O 1
ATOM 595 N N . SER A 1 84 ? 3.712 -1.521 2.794 1.00 84.88 84 SER A N 1
ATOM 596 C CA . SER A 1 84 ? 2.735 -1.478 1.701 1.00 84.88 84 SER A CA 1
ATOM 597 C C . SER A 1 84 ? 1.346 -1.909 2.163 1.00 84.88 84 SER A C 1
ATOM 599 O O . SER A 1 84 ? 0.370 -1.194 1.967 1.00 84.88 84 SER A O 1
ATOM 601 N N . ASN A 1 85 ? 1.262 -3.068 2.820 1.00 87.12 85 ASN A N 1
ATOM 602 C CA . ASN A 1 85 ? -0.022 -3.678 3.165 1.00 87.12 85 ASN A CA 1
ATOM 603 C C . ASN A 1 85 ? -0.455 -3.476 4.616 1.00 87.12 85 ASN A C 1
ATOM 605 O O . ASN A 1 85 ? -1.526 -3.950 4.998 1.00 87.12 85 ASN A O 1
ATOM 609 N N . GLU A 1 86 ? 0.391 -2.839 5.427 1.00 86.81 86 GLU A N 1
ATOM 610 C CA . GLU A 1 86 ? 0.135 -2.525 6.834 1.00 86.81 86 GLU A CA 1
ATOM 611 C C . GLU A 1 86 ? -0.174 -3.760 7.708 1.00 86.81 86 GLU A C 1
ATOM 613 O O . GLU A 1 86 ? -0.769 -3.663 8.789 1.00 86.81 86 GLU A O 1
ATOM 618 N N . SER A 1 87 ? 0.237 -4.953 7.264 1.00 86.69 87 SER A N 1
ATOM 619 C CA . SER A 1 87 ? -0.033 -6.202 7.978 1.00 86.69 87 SER A CA 1
ATOM 620 C C . SER A 1 87 ? 0.638 -6.184 9.343 1.00 86.69 87 SER A C 1
ATOM 622 O O . SER A 1 87 ? 1.829 -5.928 9.474 1.00 86.69 87 SER A O 1
ATOM 624 N N . GLY A 1 88 ? -0.135 -6.467 10.389 1.00 86.44 88 GLY A N 1
ATOM 625 C CA . GLY A 1 88 ? 0.373 -6.470 11.759 1.00 86.44 88 GLY A CA 1
ATOM 626 C C . GLY A 1 88 ? 0.508 -5.088 12.407 1.00 86.44 88 GLY A C 1
ATOM 627 O O . GLY A 1 88 ? 0.728 -5.053 13.615 1.00 86.44 88 GLY A O 1
ATOM 628 N N . LEU A 1 89 ? 0.293 -3.974 11.687 1.00 89.81 89 LEU A N 1
ATOM 629 C CA . LEU A 1 89 ? 0.322 -2.619 12.271 1.00 89.81 89 LEU A CA 1
ATOM 630 C C . LEU A 1 89 ? -0.945 -2.275 13.071 1.00 89.81 89 LEU A C 1
ATOM 632 O O . LEU A 1 89 ? -0.914 -1.408 13.938 1.00 89.81 89 LEU A O 1
ATOM 636 N N . GLY A 1 90 ? -2.069 -2.935 12.779 1.00 89.44 90 GLY A N 1
ATOM 637 C CA . GLY A 1 90 ? -3.358 -2.701 13.448 1.00 89.44 90 GLY A CA 1
ATOM 638 C C . GLY A 1 90 ? -4.153 -1.496 12.921 1.00 89.44 90 GLY A C 1
ATOM 639 O O . GLY A 1 90 ? -5.328 -1.353 13.254 1.00 89.44 90 GLY A O 1
ATOM 640 N N . SER A 1 91 ? -3.571 -0.678 12.039 1.00 89.88 91 SER A N 1
ATOM 641 C CA . SER A 1 91 ? -4.196 0.499 11.410 1.00 89.88 91 SER A CA 1
ATOM 642 C C . SER A 1 91 ? -5.450 0.156 10.600 1.00 89.88 91 SER A C 1
ATOM 644 O O . SER A 1 91 ? -6.490 0.795 10.765 1.00 89.88 91 SER A O 1
ATOM 646 N N . ALA A 1 92 ? -5.405 -0.904 9.787 1.00 86.62 92 ALA A N 1
ATOM 647 C CA . ALA A 1 92 ? -6.531 -1.316 8.945 1.00 86.62 92 ALA A CA 1
ATOM 648 C C . ALA A 1 92 ? -7.819 -1.596 9.750 1.00 86.62 92 ALA A C 1
ATOM 650 O O . ALA A 1 92 ? -8.926 -1.342 9.267 1.00 86.62 92 ALA A O 1
ATOM 651 N N . ALA A 1 93 ? -7.701 -2.057 11.002 1.00 87.62 93 ALA A N 1
ATOM 652 C CA . ALA A 1 93 ? -8.850 -2.298 11.875 1.00 87.62 93 ALA A CA 1
ATOM 653 C C . ALA A 1 93 ? -9.596 -1.000 12.248 1.00 87.62 93 ALA A C 1
ATOM 655 O O . ALA A 1 93 ? -10.814 -1.031 12.430 1.00 87.62 93 ALA A O 1
ATOM 656 N N . ILE A 1 94 ? -8.900 0.144 12.289 1.00 91.31 94 ILE A N 1
ATOM 657 C CA . ILE A 1 94 ? -9.489 1.473 12.535 1.00 91.31 94 ILE A CA 1
ATOM 658 C C . ILE A 1 94 ? -10.410 1.879 11.377 1.00 91.31 94 ILE A C 1
ATOM 660 O O . ILE A 1 94 ? -11.468 2.469 11.591 1.00 91.31 94 ILE A O 1
ATOM 664 N N . ALA A 1 95 ? -10.046 1.539 10.137 1.00 86.75 95 ALA A N 1
ATOM 665 C CA . ALA A 1 95 ? -10.917 1.763 8.984 1.00 86.75 95 ALA A CA 1
ATOM 666 C C . ALA A 1 95 ? -12.166 0.872 9.052 1.00 86.75 95 ALA A C 1
ATOM 668 O O . ALA A 1 95 ? -13.288 1.332 8.842 1.00 86.75 95 ALA A O 1
ATOM 669 N N . GLN A 1 96 ? -11.974 -0.409 9.372 1.00 88.38 96 GLN A N 1
ATOM 670 C CA . GLN A 1 96 ? -13.054 -1.397 9.393 1.00 88.38 96 GLN A CA 1
ATOM 671 C C . GLN A 1 96 ? -14.058 -1.166 10.525 1.00 88.38 96 GLN A C 1
ATOM 673 O O . GLN A 1 96 ? -15.243 -1.469 10.358 1.00 88.38 96 GLN A O 1
ATOM 678 N N . SER A 1 97 ? -13.622 -0.595 11.651 1.00 86.81 97 SER A N 1
ATOM 679 C CA . SER A 1 97 ? -14.514 -0.227 12.757 1.00 86.81 97 SER A CA 1
ATOM 680 C C . SER A 1 97 ? -15.481 0.905 12.395 1.00 86.81 97 SER A C 1
ATOM 682 O O . SER A 1 97 ? -16.537 1.021 13.008 1.00 86.81 97 SER A O 1
ATOM 684 N N . ALA A 1 98 ? -15.169 1.695 11.361 1.00 86.12 98 ALA A N 1
ATOM 685 C CA . ALA A 1 98 ? -16.058 2.723 10.822 1.00 86.12 98 ALA A CA 1
ATOM 686 C C . ALA A 1 98 ? -17.103 2.172 9.833 1.00 86.12 98 ALA A C 1
ATOM 688 O O . ALA A 1 98 ? -17.976 2.915 9.374 1.00 86.12 98 ALA A O 1
ATOM 689 N N . SER A 1 99 ? -17.014 0.889 9.463 1.00 84.38 99 SER A N 1
ATOM 690 C CA . SER A 1 99 ? -17.966 0.267 8.544 1.00 84.38 99 SER A CA 1
ATOM 691 C C . SER A 1 99 ? -19.347 0.099 9.191 1.00 84.38 99 SER A C 1
ATOM 693 O O . SER A 1 99 ? -19.488 -0.045 10.401 1.00 84.38 99 SER A O 1
ATOM 695 N N . LYS A 1 100 ? -20.400 0.066 8.366 1.00 82.88 100 LYS A N 1
ATOM 696 C CA . LYS A 1 100 ? -21.785 -0.156 8.830 1.00 82.88 100 LYS A CA 1
ATOM 697 C C . LYS A 1 100 ? -22.093 -1.621 9.173 1.00 82.88 100 LYS A C 1
ATOM 699 O O . LYS A 1 100 ? -23.217 -1.936 9.552 1.00 82.88 100 LYS A O 1
ATOM 704 N N . SER A 1 101 ? -21.145 -2.532 8.962 1.00 83.56 101 SER A N 1
ATOM 705 C CA . SER A 1 101 ? -21.361 -3.970 9.106 1.00 83.56 101 SER A CA 1
ATOM 706 C C . SER A 1 101 ? -21.164 -4.401 10.556 1.00 83.56 101 SER A C 1
ATOM 708 O O . SER A 1 101 ? -20.109 -4.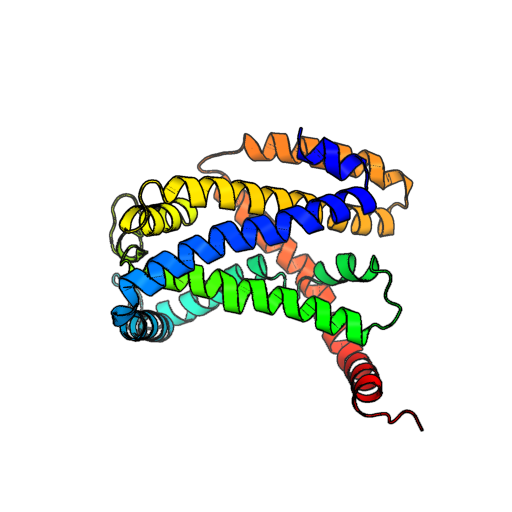183 11.147 1.00 83.56 101 SER A O 1
ATOM 710 N N . SER A 1 102 ? -22.177 -5.067 11.108 1.00 82.25 102 SER A N 1
ATOM 711 C CA . SER A 1 102 ? -22.210 -5.583 12.481 1.00 82.25 102 SER A CA 1
ATOM 712 C C . SER A 1 102 ? -21.547 -6.956 12.644 1.00 82.25 102 SER A C 1
ATOM 714 O O . SER A 1 102 ? -21.587 -7.529 13.731 1.00 82.25 102 SER A O 1
ATOM 716 N N . HIS A 1 103 ? -20.942 -7.506 11.584 1.00 86.31 103 HIS A N 1
ATOM 717 C CA . HIS A 1 103 ? -20.346 -8.843 11.588 1.00 86.31 103 HIS A CA 1
ATOM 718 C C . HIS A 1 103 ? -18.811 -8.771 11.518 1.00 86.31 103 HIS A C 1
ATOM 720 O O . HIS A 1 103 ? -18.262 -8.650 10.418 1.00 86.31 103 HIS A O 1
ATOM 726 N N . PRO A 1 104 ? -18.096 -8.922 12.653 1.00 87.75 104 PRO A N 1
ATOM 727 C CA . PRO A 1 104 ? -16.635 -8.851 12.686 1.00 87.75 104 PRO A CA 1
ATOM 728 C C . PRO A 1 104 ? -15.922 -9.811 11.716 1.00 87.75 104 PRO A C 1
ATOM 730 O O . PRO A 1 104 ? -15.005 -9.355 11.037 1.00 87.75 104 PRO A O 1
ATOM 733 N N . PRO A 1 105 ? -16.345 -11.087 11.549 1.00 90.19 105 PRO A N 1
ATOM 734 C CA . PRO A 1 105 ? -15.741 -11.986 10.559 1.00 90.19 105 PRO A CA 1
ATOM 735 C C . PRO A 1 105 ? -15.823 -11.452 9.131 1.00 90.19 105 PRO A C 1
ATOM 737 O O . PRO A 1 105 ? -14.848 -11.511 8.390 1.00 90.19 105 PRO A O 1
ATOM 740 N N . ARG A 1 106 ? -16.972 -10.881 8.751 1.00 88.94 106 ARG A N 1
ATOM 741 C CA . ARG A 1 106 ? -17.180 -10.322 7.412 1.00 88.94 106 ARG A CA 1
ATOM 742 C C . ARG A 1 106 ? -16.262 -9.129 7.166 1.00 88.94 106 ARG A C 1
ATOM 744 O O . ARG A 1 106 ? -15.644 -9.054 6.110 1.00 88.94 106 ARG A O 1
ATOM 751 N N . ASN A 1 107 ? -16.139 -8.235 8.146 1.00 89.75 107 ASN A N 1
ATOM 752 C CA . ASN A 1 107 ? -15.230 -7.089 8.057 1.00 89.75 107 ASN A CA 1
ATOM 753 C C . ASN A 1 107 ? -13.771 -7.548 7.987 1.00 89.75 107 ASN A C 1
ATOM 755 O O . ASN A 1 107 ? -12.997 -6.989 7.219 1.00 89.75 107 ASN A O 1
ATOM 759 N N . GLY A 1 108 ? -13.415 -8.605 8.724 1.00 89.94 108 GLY A N 1
ATOM 760 C CA . GLY A 1 108 ? -12.104 -9.245 8.628 1.00 89.94 108 GLY A CA 1
ATOM 761 C C . GLY A 1 108 ? -11.811 -9.768 7.220 1.00 89.94 108 GLY A C 1
ATOM 762 O O . GLY A 1 108 ? -10.760 -9.460 6.671 1.00 89.94 108 GLY A O 1
ATOM 763 N N . LEU A 1 109 ? -12.757 -10.478 6.595 1.00 90.31 109 LEU A N 1
ATOM 764 C CA . LEU A 1 109 ? -12.605 -10.963 5.217 1.00 90.31 109 LEU A CA 1
ATOM 765 C C . LEU A 1 109 ? -12.439 -9.812 4.218 1.00 90.31 109 LEU A C 1
ATOM 767 O O . LEU A 1 109 ? -11.549 -9.868 3.375 1.00 90.31 109 LEU A O 1
ATOM 771 N N . ILE A 1 110 ? -13.242 -8.749 4.340 1.00 89.69 110 ILE A N 1
ATOM 772 C CA . ILE A 1 110 ? -13.107 -7.546 3.502 1.00 89.69 110 ILE A CA 1
ATOM 773 C C . ILE A 1 110 ? -11.727 -6.909 3.712 1.00 89.69 110 ILE A C 1
ATOM 775 O O . ILE A 1 110 ? -11.048 -6.591 2.739 1.00 89.69 110 ILE A O 1
ATOM 779 N N . ALA A 1 111 ? -11.263 -6.783 4.956 1.00 88.62 111 ALA A N 1
ATOM 780 C CA . ALA A 1 111 ? -9.939 -6.240 5.256 1.00 88.62 111 ALA A CA 1
ATOM 781 C C . ALA A 1 111 ? -8.813 -7.070 4.620 1.00 88.62 111 ALA A C 1
ATOM 783 O O . ALA A 1 111 ? -7.903 -6.505 4.017 1.00 88.62 111 ALA A O 1
ATOM 784 N N . MET A 1 112 ? -8.908 -8.404 4.684 1.00 90.94 112 MET A N 1
ATOM 785 C CA . MET A 1 112 ? -7.927 -9.313 4.079 1.00 90.94 112 MET A CA 1
ATOM 786 C C . MET A 1 112 ? -7.835 -9.159 2.555 1.00 90.94 112 MET A C 1
ATOM 788 O O . MET A 1 112 ? -6.750 -9.331 1.996 1.00 90.94 112 MET A O 1
ATOM 792 N N . THR A 1 113 ? -8.932 -8.796 1.873 1.00 90.56 113 THR A N 1
ATOM 793 C CA . THR A 1 113 ? -8.871 -8.512 0.426 1.00 90.56 113 THR A CA 1
ATOM 794 C C . THR A 1 113 ? -7.975 -7.317 0.108 1.00 90.56 113 THR A C 1
ATOM 796 O O . THR A 1 113 ? -7.321 -7.327 -0.930 1.00 90.56 113 THR A O 1
ATOM 799 N N . GLY A 1 114 ? -7.868 -6.338 1.015 1.00 88.12 114 GLY A N 1
ATOM 800 C CA . GLY A 1 114 ? -6.967 -5.197 0.860 1.00 88.12 114 GLY A CA 1
ATOM 801 C C . GLY A 1 114 ? -5.507 -5.634 0.749 1.00 88.12 114 GLY A C 1
ATOM 802 O O . GLY A 1 114 ? -4.843 -5.304 -0.228 1.00 88.12 114 GLY A O 1
ATOM 803 N N . THR A 1 115 ? -5.033 -6.461 1.687 1.00 90.06 115 THR A N 1
ATOM 804 C CA . THR A 1 115 ? -3.668 -7.022 1.670 1.00 90.06 115 THR A CA 1
ATOM 805 C C . THR A 1 115 ? -3.405 -7.865 0.419 1.00 90.06 115 THR A C 1
ATOM 807 O O . THR A 1 115 ? -2.322 -7.788 -0.163 1.00 90.06 115 THR A O 1
ATOM 810 N N . PHE A 1 116 ? -4.390 -8.659 -0.016 1.00 91.44 116 PHE A N 1
ATOM 811 C CA . PHE A 1 116 ? -4.286 -9.455 -1.241 1.00 91.44 116 PHE A CA 1
ATOM 812 C C . PHE A 1 116 ? -4.118 -8.565 -2.482 1.00 91.44 116 PHE A C 1
ATOM 814 O O . PHE A 1 116 ? -3.188 -8.772 -3.262 1.00 91.44 116 PHE A O 1
ATOM 821 N N . ILE A 1 117 ? -4.987 -7.563 -2.646 1.00 90.19 117 ILE A N 1
ATOM 822 C CA . ILE A 1 117 ? -4.955 -6.650 -3.794 1.00 90.19 117 ILE A CA 1
ATOM 823 C C . ILE A 1 117 ? -3.660 -5.829 -3.790 1.00 90.19 117 ILE A C 1
ATOM 825 O O . ILE A 1 117 ? -3.003 -5.726 -4.821 1.00 90.19 117 ILE A O 1
ATOM 829 N N . ASP A 1 118 ? -3.256 -5.286 -2.645 1.00 89.31 118 ASP A N 1
ATOM 830 C CA . ASP A 1 118 ? -2.039 -4.478 -2.542 1.00 89.31 118 ASP A CA 1
ATOM 831 C C . ASP A 1 118 ? -0.773 -5.294 -2.857 1.00 89.31 118 ASP A C 1
ATOM 833 O O . ASP A 1 118 ? -0.019 -4.992 -3.784 1.00 89.31 118 ASP A O 1
ATOM 837 N N . THR A 1 119 ? -0.539 -6.379 -2.117 1.00 88.19 119 THR A N 1
ATOM 838 C CA . THR A 1 119 ? 0.752 -7.073 -2.177 1.00 88.19 119 THR A CA 1
ATOM 839 C C . THR A 1 119 ? 0.809 -8.142 -3.255 1.00 88.19 119 THR A C 1
ATOM 841 O O . THR A 1 119 ? 1.770 -8.189 -4.021 1.00 88.19 119 THR A O 1
ATOM 844 N N . LEU A 1 120 ? -0.183 -9.030 -3.322 1.00 90.38 120 LEU A N 1
ATOM 845 C CA . LEU A 1 120 ? -0.111 -10.166 -4.243 1.00 90.38 120 LEU A CA 1
ATOM 846 C C . LEU A 1 120 ? -0.450 -9.766 -5.672 1.00 90.38 120 LEU A C 1
ATOM 848 O O . LEU A 1 120 ? 0.071 -10.376 -6.604 1.00 90.38 120 LEU A O 1
ATOM 852 N N . VAL A 1 121 ? -1.280 -8.742 -5.843 1.00 91.69 121 VAL A N 1
ATOM 853 C CA . VAL A 1 121 ? -1.720 -8.291 -7.158 1.00 91.69 121 VAL A CA 1
ATOM 854 C C . VAL A 1 121 ? -0.902 -7.080 -7.607 1.00 91.69 121 VAL A C 1
ATOM 856 O O . VAL A 1 121 ? -0.091 -7.211 -8.523 1.00 91.69 121 VAL A O 1
ATOM 859 N N . VAL A 1 122 ? -1.050 -5.921 -6.960 1.00 91.12 122 VAL A N 1
ATOM 860 C CA . VAL A 1 122 ? -0.423 -4.671 -7.428 1.00 91.12 122 VAL A CA 1
ATOM 861 C C . VAL A 1 122 ? 1.106 -4.736 -7.335 1.00 9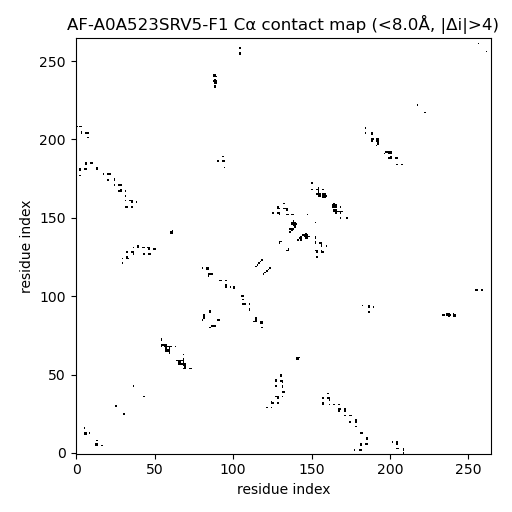1.12 122 VAL A C 1
ATOM 863 O O . VAL A 1 122 ? 1.770 -4.573 -8.357 1.00 91.12 122 VAL A O 1
ATOM 866 N N . ASN A 1 123 ? 1.687 -5.065 -6.176 1.00 92.06 123 ASN A N 1
ATOM 867 C CA . ASN A 1 123 ? 3.152 -5.109 -6.026 1.00 92.06 123 ASN A CA 1
ATOM 868 C C . ASN A 1 123 ? 3.832 -6.198 -6.868 1.00 92.06 123 ASN A C 1
ATOM 870 O O . ASN A 1 123 ? 4.952 -5.995 -7.353 1.00 92.06 123 ASN A O 1
ATOM 874 N N . THR A 1 124 ? 3.171 -7.338 -7.079 1.00 93.19 124 THR A N 1
ATOM 875 C CA . THR A 1 12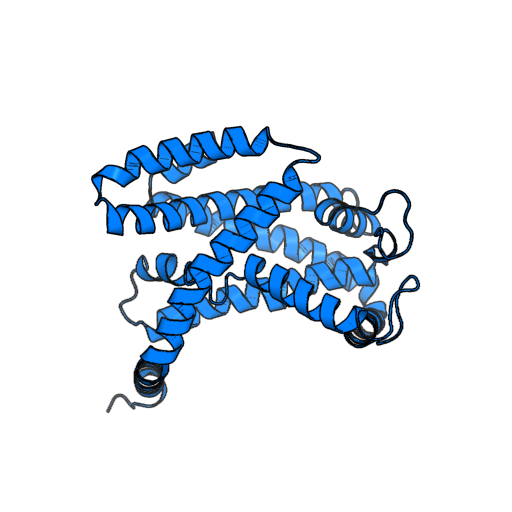4 ? 3.668 -8.366 -8.005 1.00 93.19 124 THR A CA 1
ATOM 876 C C . THR A 1 124 ? 3.729 -7.826 -9.428 1.00 93.19 124 THR A C 1
ATOM 878 O O . THR A 1 124 ? 4.747 -8.001 -10.094 1.00 93.19 124 THR A O 1
ATOM 881 N N . LEU A 1 125 ? 2.692 -7.126 -9.895 1.00 94.00 125 LEU A N 1
ATOM 882 C CA . LEU A 1 125 ? 2.679 -6.539 -11.238 1.00 94.00 125 LEU A CA 1
ATOM 883 C C . LEU A 1 125 ? 3.716 -5.432 -11.400 1.00 94.00 125 LEU A C 1
ATOM 885 O O . LEU A 1 125 ? 4.392 -5.395 -12.427 1.00 94.00 125 LEU A O 1
ATOM 889 N N . THR A 1 126 ? 3.897 -4.585 -10.385 1.00 93.62 126 THR A N 1
ATOM 890 C CA . THR A 1 126 ? 4.979 -3.590 -10.344 1.00 93.62 126 THR A CA 1
ATOM 891 C C . THR A 1 126 ? 6.335 -4.264 -10.531 1.00 93.62 126 THR A C 1
ATOM 893 O O . THR A 1 126 ? 7.128 -3.882 -11.392 1.00 93.62 126 THR A O 1
ATOM 896 N N . THR A 1 127 ? 6.585 -5.318 -9.750 1.00 92.56 127 THR A N 1
ATOM 897 C CA . THR A 1 127 ? 7.848 -6.060 -9.774 1.00 92.56 127 THR A CA 1
ATOM 898 C C . THR A 1 127 ? 8.056 -6.752 -11.118 1.00 92.56 127 THR A C 1
ATOM 900 O O . THR A 1 127 ? 9.126 -6.627 -11.709 1.00 92.56 127 THR A O 1
ATOM 903 N N . LEU A 1 128 ? 7.035 -7.437 -11.640 1.00 94.94 128 LEU A N 1
ATOM 904 C CA . LEU A 1 128 ? 7.091 -8.086 -12.950 1.00 94.94 128 LEU A CA 1
ATOM 905 C C . LEU A 1 128 ? 7.355 -7.075 -14.059 1.00 94.94 128 LEU A C 1
ATOM 907 O O . LEU A 1 128 ? 8.215 -7.322 -14.893 1.00 94.94 128 LEU A O 1
ATOM 911 N N . THR A 1 129 ? 6.693 -5.921 -14.032 1.00 95.50 129 THR A N 1
ATOM 912 C CA . THR A 1 129 ? 6.911 -4.843 -15.003 1.00 95.50 129 THR A CA 1
ATOM 913 C C . THR A 1 129 ? 8.375 -4.393 -15.013 1.00 95.50 129 THR A C 1
ATOM 915 O O . THR A 1 129 ? 8.991 -4.305 -16.074 1.00 95.50 129 THR A O 1
ATOM 918 N N . ILE A 1 130 ? 8.976 -4.179 -13.840 1.00 93.81 130 ILE A N 1
ATOM 919 C CA . ILE A 1 130 ? 10.384 -3.764 -13.711 1.00 93.81 130 ILE A CA 1
ATOM 920 C C . ILE A 1 130 ? 11.359 -4.866 -14.158 1.00 93.81 130 ILE A C 1
ATOM 922 O O . ILE A 1 130 ? 12.378 -4.577 -14.791 1.00 93.81 130 ILE A O 1
ATOM 926 N N . VAL A 1 131 ? 11.084 -6.127 -13.813 1.00 93.00 131 VAL A N 1
ATOM 927 C CA . VAL A 1 131 ? 11.983 -7.252 -14.115 1.00 93.00 131 VAL A CA 1
ATOM 928 C C . VAL A 1 131 ? 11.909 -7.643 -15.589 1.00 93.00 131 VAL A C 1
ATOM 930 O O . VAL A 1 131 ? 12.949 -7.816 -16.220 1.00 93.00 131 VAL A O 1
ATOM 933 N N . ILE A 1 132 ? 10.704 -7.741 -16.151 1.00 94.94 132 ILE A N 1
ATOM 934 C CA . ILE A 1 132 ? 10.475 -8.141 -17.546 1.00 94.94 132 ILE A CA 1
ATOM 935 C C . ILE A 1 132 ? 11.069 -7.122 -18.528 1.00 94.94 132 ILE A C 1
ATOM 937 O O . ILE A 1 132 ? 11.608 -7.510 -19.560 1.00 94.94 132 ILE A O 1
ATOM 941 N N . THR A 1 133 ? 11.024 -5.832 -18.190 1.00 94.06 133 THR A N 1
ATOM 942 C CA . THR A 1 133 ? 11.639 -4.753 -18.987 1.00 94.06 133 THR A CA 1
ATOM 943 C C . THR A 1 133 ? 13.152 -4.632 -18.784 1.00 94.06 133 THR A C 1
ATOM 945 O O . THR A 1 133 ? 13.805 -3.812 -19.427 1.00 94.06 133 THR A O 1
ATOM 948 N N . GLY A 1 134 ? 13.734 -5.408 -17.864 1.00 90.38 134 GLY A N 1
ATOM 949 C CA . GLY A 1 134 ? 15.160 -5.352 -17.539 1.00 90.38 134 GLY A CA 1
ATOM 950 C C . GLY A 1 134 ? 15.592 -4.088 -16.789 1.00 90.38 134 GLY A C 1
ATOM 951 O O . GLY A 1 134 ? 16.782 -3.913 -16.523 1.00 90.38 134 GLY A O 1
ATOM 952 N N . MET A 1 135 ? 14.660 -3.207 -16.403 1.00 91.50 135 MET A N 1
ATOM 953 C CA . MET A 1 135 ? 15.005 -1.937 -15.759 1.00 91.50 135 MET A CA 1
ATOM 954 C C . MET A 1 135 ? 15.678 -2.121 -14.400 1.00 91.50 135 MET A C 1
ATOM 956 O O . MET A 1 135 ? 16.467 -1.264 -14.012 1.00 91.50 135 MET A O 1
ATOM 960 N N . TYR A 1 136 ? 15.468 -3.251 -13.713 1.00 87.38 136 TYR A N 1
ATOM 961 C CA . TYR A 1 136 ? 16.146 -3.572 -12.447 1.00 87.38 136 TYR A CA 1
ATOM 962 C C . TYR A 1 136 ? 17.687 -3.474 -12.516 1.00 87.38 136 TYR A C 1
ATOM 964 O O . TYR A 1 136 ? 18.325 -3.177 -11.503 1.00 87.38 136 TYR A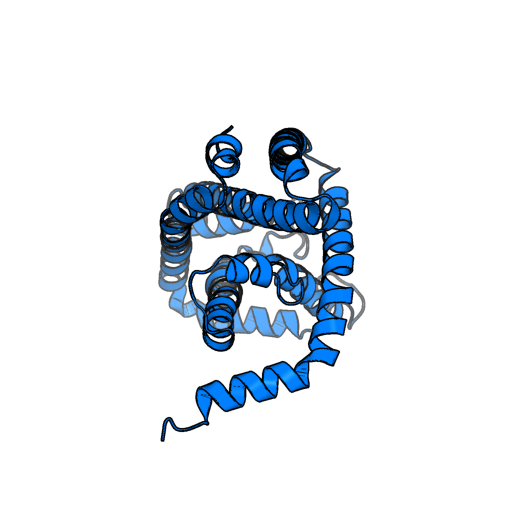 O 1
ATOM 972 N N . LEU A 1 137 ? 18.282 -3.652 -13.705 1.00 86.50 137 LEU A N 1
ATOM 973 C CA . LEU A 1 137 ? 19.723 -3.507 -13.952 1.00 86.50 137 LEU A CA 1
ATOM 974 C C . LEU A 1 137 ? 20.217 -2.055 -13.844 1.00 86.50 137 LEU A C 1
ATOM 976 O O . LEU A 1 137 ? 21.407 -1.824 -13.664 1.00 86.50 137 LEU A O 1
ATOM 980 N N . LYS A 1 138 ? 19.319 -1.066 -13.903 1.00 86.12 138 LYS A N 1
ATOM 981 C CA . LYS A 1 138 ? 19.636 0.364 -13.746 1.00 86.12 138 LYS A CA 1
ATOM 982 C C . LYS A 1 138 ? 19.649 0.825 -12.284 1.00 86.12 138 LYS A C 1
ATOM 984 O O . LYS A 1 138 ? 19.564 2.019 -12.005 1.00 86.12 138 LYS A O 1
ATOM 989 N N . THR A 1 139 ? 19.715 -0.104 -11.334 1.00 83.06 139 THR A N 1
ATOM 990 C CA . THR A 1 139 ? 19.827 0.216 -9.905 1.00 83.06 139 THR A CA 1
ATOM 991 C C . THR A 1 139 ? 21.287 0.195 -9.458 1.00 83.06 139 THR A C 1
ATOM 993 O O . THR A 1 139 ? 22.124 -0.489 -10.046 1.00 83.06 139 THR A O 1
ATOM 996 N N . ALA A 1 140 ? 21.604 0.922 -8.382 1.00 77.75 140 ALA A N 1
ATOM 997 C CA . ALA A 1 140 ? 22.973 1.020 -7.862 1.00 77.75 140 ALA A CA 1
ATOM 998 C C . ALA A 1 140 ? 23.566 -0.352 -7.481 1.00 77.75 140 ALA A C 1
ATOM 1000 O O . ALA A 1 140 ? 24.769 -0.565 -7.584 1.00 77.75 140 ALA A O 1
ATOM 1001 N N . VAL A 1 141 ? 22.711 -1.312 -7.107 1.00 75.00 141 VAL A N 1
ATOM 1002 C CA . VAL A 1 141 ? 23.101 -2.693 -6.769 1.00 75.00 141 VAL A CA 1
ATOM 1003 C C . VAL A 1 141 ? 23.745 -3.421 -7.956 1.00 75.00 141 VAL A C 1
ATOM 1005 O O . VAL A 1 141 ? 24.591 -4.288 -7.752 1.00 75.00 141 VAL A O 1
ATOM 1008 N N . PHE A 1 142 ? 23.388 -3.056 -9.189 1.00 74.81 142 PHE A N 1
ATOM 1009 C CA . PHE A 1 142 ? 23.952 -3.628 -10.415 1.00 74.81 142 PHE A CA 1
ATOM 1010 C C . PHE A 1 142 ? 25.028 -2.732 -11.055 1.00 74.81 142 PHE A C 1
ATOM 1012 O O . PHE A 1 142 ? 25.406 -2.955 -12.201 1.00 74.81 142 PHE A O 1
ATOM 1019 N N . GLY A 1 143 ? 25.556 -1.747 -10.315 1.00 68.94 143 GLY A N 1
ATOM 1020 C CA . GLY A 1 143 ? 26.693 -0.925 -10.746 1.00 68.94 143 GLY A CA 1
ATOM 1021 C C . GLY A 1 143 ? 26.332 0.312 -11.572 1.00 68.94 143 GLY A C 1
ATOM 1022 O O . GLY A 1 143 ? 27.219 0.917 -12.167 1.00 68.94 143 GLY A O 1
ATOM 1023 N N . ALA A 1 144 ? 25.055 0.710 -11.615 1.00 76.19 144 ALA A N 1
ATOM 1024 C CA . ALA A 1 144 ? 24.651 1.962 -12.250 1.00 76.19 144 ALA A CA 1
ATOM 1025 C C . ALA A 1 144 ? 25.199 3.175 -11.452 1.00 76.19 144 ALA A C 1
ATOM 1027 O O . ALA A 1 144 ? 24.880 3.277 -10.263 1.00 76.19 144 ALA A O 1
ATOM 1028 N N . PRO A 1 145 ? 25.974 4.095 -12.074 1.00 66.88 145 PRO A N 1
ATOM 1029 C CA . PRO A 1 145 ? 26.600 5.237 -11.390 1.00 66.88 145 PRO A CA 1
ATOM 1030 C C . PRO A 1 145 ? 25.600 6.142 -10.657 1.00 66.88 145 PRO A C 1
ATOM 1032 O O . PRO A 1 145 ? 25.864 6.588 -9.546 1.00 66.88 145 PRO A O 1
ATOM 1035 N N . GLU A 1 146 ? 24.419 6.339 -11.250 1.00 74.62 146 GLU A N 1
ATOM 1036 C CA . GLU A 1 146 ? 23.268 7.028 -10.660 1.00 74.62 146 GLU A CA 1
ATOM 1037 C C . GLU A 1 146 ? 22.059 6.087 -10.679 1.00 74.62 146 GLU A C 1
ATOM 1039 O O . GLU A 1 146 ? 21.160 6.190 -11.515 1.00 74.62 146 GLU A O 1
ATOM 1044 N N . GLY A 1 147 ? 22.072 5.088 -9.793 1.00 75.56 147 GLY A N 1
ATOM 1045 C CA . GLY A 1 147 ? 20.985 4.118 -9.69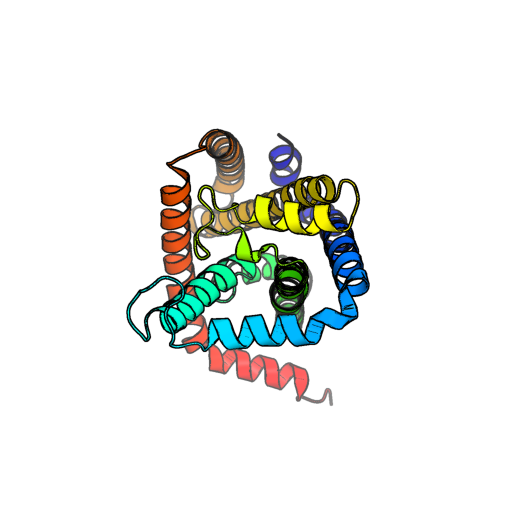9 1.00 75.56 147 GLY A CA 1
ATOM 1046 C C . GLY A 1 147 ? 19.615 4.786 -9.549 1.00 75.56 147 GLY A C 1
ATOM 1047 O O . GLY A 1 147 ? 19.419 5.623 -8.667 1.00 75.56 147 GLY A O 1
ATOM 1048 N N . LEU A 1 148 ? 18.652 4.385 -10.381 1.00 81.31 148 LEU A N 1
ATOM 1049 C CA . LEU A 1 148 ? 17.309 4.969 -10.366 1.00 81.31 148 LEU A CA 1
ATOM 1050 C C . LEU A 1 148 ? 16.599 4.721 -9.024 1.00 81.31 148 LEU A C 1
ATOM 1052 O O . LEU A 1 148 ? 16.655 3.625 -8.459 1.00 81.31 148 LEU A O 1
ATOM 1056 N N . THR A 1 149 ? 15.882 5.737 -8.537 1.00 82.94 149 THR A N 1
ATOM 1057 C CA . THR A 1 149 ? 14.989 5.618 -7.372 1.00 82.94 149 THR A CA 1
ATOM 1058 C C . THR A 1 149 ? 13.766 4.756 -7.704 1.00 82.94 149 THR A C 1
ATOM 1060 O O . THR A 1 149 ? 13.440 4.570 -8.872 1.00 82.94 149 THR A O 1
ATOM 1063 N N . SER A 1 150 ? 13.038 4.251 -6.700 1.00 80.12 150 SER A N 1
ATOM 1064 C CA . SER A 1 150 ? 11.909 3.324 -6.914 1.00 80.12 150 SER A CA 1
ATOM 1065 C C . SER A 1 150 ? 10.844 3.849 -7.892 1.00 80.12 150 SER A C 1
ATOM 1067 O O . SER A 1 150 ? 10.398 3.119 -8.781 1.00 80.12 150 SER A O 1
ATOM 1069 N N . THR A 1 151 ? 10.454 5.121 -7.769 1.00 85.00 151 THR A N 1
ATOM 1070 C CA . THR A 1 151 ? 9.461 5.737 -8.665 1.00 85.00 151 THR A CA 1
ATOM 1071 C C . THR A 1 151 ? 10.033 5.957 -10.063 1.00 85.00 151 THR A C 1
ATOM 1073 O O . THR A 1 151 ? 9.373 5.627 -11.046 1.00 85.00 151 THR A O 1
ATOM 1076 N N . ALA A 1 152 ? 11.277 6.440 -10.166 1.00 88.94 152 ALA A N 1
ATOM 1077 C CA . ALA A 1 152 ? 11.946 6.656 -11.451 1.00 88.94 152 ALA A CA 1
ATOM 1078 C C . ALA A 1 152 ? 12.190 5.338 -12.206 1.00 88.94 152 ALA A C 1
ATOM 1080 O O . ALA A 1 152 ? 12.033 5.279 -13.421 1.00 88.94 152 ALA A O 1
ATOM 1081 N N . LEU A 1 153 ? 12.507 4.264 -11.481 1.00 91.00 153 LEU A N 1
ATOM 1082 C CA . LEU A 1 153 ? 12.685 2.919 -12.018 1.00 91.00 153 LEU A CA 1
ATOM 1083 C C . LEU A 1 153 ? 11.389 2.385 -12.639 1.00 91.00 153 LEU A C 1
ATOM 1085 O O . LEU A 1 153 ? 11.401 1.833 -13.737 1.00 91.00 153 LEU A O 1
ATOM 1089 N N . THR A 1 154 ? 10.266 2.585 -11.946 1.00 93.06 154 THR A N 1
ATOM 1090 C CA . THR A 1 154 ? 8.944 2.172 -12.434 1.00 93.06 154 THR A CA 1
ATOM 1091 C C . THR A 1 154 ? 8.517 3.014 -13.638 1.00 93.06 154 THR A C 1
ATOM 1093 O O . THR A 1 154 ? 8.023 2.465 -14.618 1.00 93.06 154 THR A O 1
ATOM 1096 N N . ALA A 1 155 ? 8.761 4.330 -13.608 1.00 94.44 155 ALA A N 1
ATOM 1097 C CA . ALA A 1 155 ? 8.500 5.220 -14.740 1.00 94.44 155 ALA A CA 1
ATOM 1098 C C . ALA A 1 155 ? 9.304 4.811 -15.983 1.00 94.44 155 ALA A C 1
ATOM 1100 O O . ALA A 1 155 ? 8.723 4.642 -17.050 1.00 94.44 155 ALA A O 1
ATOM 1101 N N . ALA A 1 156 ? 10.602 4.531 -15.824 1.00 94.00 156 ALA A N 1
ATOM 1102 C CA . ALA A 1 156 ? 11.457 4.060 -16.912 1.00 94.00 156 ALA A CA 1
ATOM 1103 C C . ALA A 1 156 ? 10.991 2.714 -17.496 1.00 94.00 156 ALA A C 1
ATOM 1105 O O . ALA A 1 156 ? 11.085 2.501 -18.703 1.00 94.00 156 ALA A O 1
ATOM 1106 N N . ALA A 1 157 ? 10.469 1.808 -16.660 1.00 94.81 157 ALA A N 1
ATOM 1107 C CA . ALA A 1 157 ? 9.888 0.552 -17.133 1.00 94.81 157 ALA A CA 1
ATOM 1108 C C . ALA A 1 157 ? 8.627 0.801 -17.972 1.00 94.81 157 ALA A C 1
ATOM 1110 O O . ALA A 1 157 ? 8.461 0.192 -19.027 1.00 94.81 157 ALA A O 1
ATOM 1111 N N . PHE A 1 158 ? 7.774 1.736 -17.553 1.00 96.12 158 PHE A N 1
ATOM 1112 C CA . PHE A 1 158 ? 6.581 2.109 -18.309 1.00 96.12 158 PHE A CA 1
ATOM 1113 C C . PHE A 1 158 ? 6.916 2.806 -19.632 1.00 96.12 158 PHE A C 1
ATOM 1115 O O . PHE A 1 158 ? 6.369 2.418 -20.664 1.00 96.12 158 PHE A O 1
ATOM 1122 N N . ASP A 1 159 ? 7.856 3.754 -19.629 1.00 96.06 159 ASP A N 1
ATOM 1123 C CA . ASP A 1 159 ? 8.316 4.453 -20.839 1.00 96.06 159 ASP A CA 1
ATOM 1124 C C . ASP A 1 159 ? 8.976 3.519 -21.863 1.00 96.06 159 ASP A C 1
ATOM 1126 O O . ASP A 1 159 ? 9.001 3.827 -23.052 1.00 96.06 159 ASP A O 1
ATOM 1130 N N . SER A 1 160 ? 9.492 2.363 -21.430 1.00 95.00 160 SER A N 1
ATOM 1131 C CA . SER A 1 160 ? 10.124 1.398 -22.338 1.00 95.00 160 SER A CA 1
ATOM 1132 C C . SER A 1 160 ? 9.148 0.709 -23.300 1.00 95.00 160 SER A C 1
ATOM 1134 O O . SER A 1 160 ? 9.584 0.157 -24.308 1.00 95.00 160 SER A O 1
ATOM 1136 N N . VAL A 1 161 ? 7.842 0.736 -23.007 1.00 94.44 161 VAL A N 1
ATOM 1137 C CA . VAL A 1 161 ? 6.810 0.054 -23.810 1.00 94.44 161 VAL A CA 1
ATOM 1138 C C . VAL A 1 161 ? 5.663 0.987 -24.179 1.00 94.44 161 VAL A C 1
ATOM 1140 O O . VAL A 1 161 ? 5.172 0.941 -25.305 1.00 94.44 161 VAL A O 1
ATOM 1143 N N . ILE A 1 162 ? 5.211 1.822 -23.243 1.00 94.44 162 ILE A N 1
ATOM 1144 C CA . ILE A 1 162 ? 4.085 2.731 -23.445 1.00 94.44 162 ILE A CA 1
ATOM 1145 C C . ILE A 1 162 ? 4.652 4.128 -23.713 1.00 94.44 162 ILE A C 1
ATOM 1147 O O . ILE A 1 162 ? 5.331 4.674 -22.839 1.00 94.44 162 ILE A O 1
ATOM 1151 N N . PRO A 1 163 ? 4.354 4.750 -24.869 1.00 92.94 163 PRO A N 1
ATOM 1152 C CA . PRO A 1 163 ? 4.707 6.144 -25.100 1.00 92.94 163 PRO A CA 1
ATOM 1153 C C . PRO A 1 163 ? 4.147 7.019 -23.978 1.00 92.94 163 PRO A C 1
ATOM 1155 O O . PRO A 1 163 ? 2.956 6.941 -23.679 1.00 92.94 163 PRO A O 1
ATOM 1158 N N . PHE A 1 164 ? 4.996 7.847 -23.364 1.00 91.75 164 PHE A N 1
ATOM 1159 C CA . PHE A 1 164 ? 4.618 8.708 -22.236 1.00 91.75 164 PHE A CA 1
ATOM 1160 C C . PHE A 1 164 ? 4.184 7.938 -20.968 1.00 91.75 164 PHE A C 1
ATOM 1162 O O . PHE A 1 164 ? 3.499 8.492 -20.102 1.00 91.75 164 PHE A O 1
ATOM 1169 N N . GLY A 1 165 ? 4.591 6.673 -20.825 1.00 92.25 165 GLY A N 1
ATOM 1170 C CA . GLY A 1 165 ? 4.263 5.815 -19.685 1.00 92.25 165 GLY A CA 1
ATOM 1171 C C . GLY A 1 165 ? 4.723 6.366 -18.328 1.00 92.25 165 GLY A C 1
ATOM 1172 O O . GLY A 1 165 ? 4.056 6.156 -17.312 1.00 92.25 165 GLY A O 1
ATOM 1173 N N . GLY A 1 166 ? 5.794 7.154 -18.288 1.00 92.94 166 GLY A N 1
ATOM 1174 C CA . GLY A 1 166 ? 6.265 7.839 -17.089 1.00 92.94 166 GLY A CA 1
ATOM 1175 C C . GLY A 1 166 ? 5.231 8.811 -16.509 1.00 92.94 166 GLY A C 1
ATOM 1176 O O . GLY A 1 166 ? 5.112 8.919 -15.287 1.00 92.94 166 GLY A O 1
ATOM 1177 N N . TYR A 1 167 ? 4.400 9.445 -17.346 1.00 93.88 167 TYR A N 1
ATOM 1178 C CA . TYR A 1 167 ? 3.308 10.305 -16.872 1.00 93.88 167 TYR A CA 1
ATOM 1179 C C . TYR A 1 167 ? 2.174 9.507 -16.217 1.00 93.88 167 TYR A C 1
ATOM 1181 O O . TYR A 1 167 ? 1.578 9.984 -15.248 1.00 93.88 167 TYR A O 1
ATOM 1189 N N . ILE A 1 168 ? 1.918 8.275 -16.676 1.00 93.25 168 ILE A N 1
ATOM 1190 C CA . ILE A 1 168 ? 0.978 7.345 -16.023 1.00 93.25 168 ILE A CA 1
ATOM 1191 C C . ILE A 1 168 ? 1.468 7.048 -14.603 1.00 93.25 168 ILE A C 1
ATOM 1193 O O . ILE A 1 168 ? 0.682 7.095 -13.653 1.00 93.25 168 ILE A O 1
ATOM 1197 N N . ILE A 1 169 ? 2.772 6.810 -14.432 1.00 93.88 169 ILE A N 1
ATOM 1198 C CA . ILE A 1 169 ? 3.384 6.582 -13.118 1.00 93.88 169 ILE A CA 1
ATOM 1199 C C . ILE A 1 169 ? 3.362 7.832 -12.245 1.00 93.88 169 ILE A C 1
ATOM 1201 O O . ILE A 1 169 ? 3.019 7.731 -11.068 1.00 93.88 169 ILE A O 1
ATOM 1205 N N . ALA A 1 170 ? 3.665 9.006 -12.796 1.00 92.44 170 ALA A N 1
ATOM 1206 C CA . ALA A 1 170 ? 3.606 10.260 -12.049 1.00 92.44 170 ALA A CA 1
ATOM 1207 C C . ALA A 1 170 ? 2.188 10.528 -11.511 1.00 92.44 170 ALA A C 1
ATOM 1209 O O . ALA A 1 170 ? 2.016 10.806 -10.321 1.00 92.44 170 ALA A O 1
ATOM 1210 N N . LEU A 1 171 ? 1.167 10.365 -12.360 1.00 93.19 171 LEU A N 1
ATOM 1211 C CA . LEU A 1 171 ? -0.232 10.522 -11.964 1.00 93.19 171 LEU A CA 1
ATOM 1212 C C . LEU A 1 171 ? -0.664 9.445 -10.961 1.00 93.19 171 LEU A C 1
ATOM 1214 O O . LEU A 1 171 ? -1.285 9.767 -9.950 1.00 93.19 171 LEU A O 1
ATOM 1218 N N . SER A 1 172 ? -0.292 8.183 -11.190 1.00 92.44 172 SER A N 1
ATOM 1219 C CA . SER A 1 172 ? -0.558 7.090 -10.245 1.00 92.44 172 SER A CA 1
ATOM 1220 C C . SER A 1 172 ? 0.047 7.385 -8.878 1.00 92.44 172 SER A C 1
ATOM 1222 O O . SER A 1 172 ? -0.648 7.314 -7.872 1.00 92.44 172 SER A O 1
ATOM 1224 N N . SER A 1 173 ? 1.328 7.762 -8.831 1.00 91.12 173 SER A N 1
ATOM 1225 C CA . SER A 1 173 ? 2.048 8.058 -7.590 1.00 91.12 173 SER A CA 1
ATOM 1226 C C . SER A 1 173 ? 1.407 9.214 -6.824 1.00 91.12 173 SER A C 1
ATOM 1228 O O . SER A 1 173 ? 1.337 9.162 -5.595 1.00 91.12 173 SER A O 1
ATOM 1230 N N . LEU A 1 174 ? 0.919 10.237 -7.534 1.00 92.06 174 LEU A N 1
ATOM 1231 C CA . LEU A 1 174 ? 0.163 11.333 -6.935 1.00 92.06 174 LEU A CA 1
ATOM 1232 C C . LEU A 1 174 ? -1.137 10.824 -6.297 1.00 92.06 174 LEU A C 1
ATOM 1234 O O . LEU A 1 174 ? -1.422 11.165 -5.150 1.00 92.06 174 LEU A O 1
ATOM 1238 N N . LEU A 1 175 ? -1.910 10.005 -7.017 1.00 92.81 175 LEU A N 1
ATOM 1239 C CA . LEU A 1 175 ? -3.182 9.460 -6.531 1.00 92.81 175 LEU A CA 1
ATOM 1240 C C . LEU A 1 175 ? -2.988 8.497 -5.352 1.00 92.81 175 LEU A C 1
ATOM 1242 O O . LEU A 1 175 ? -3.691 8.630 -4.350 1.00 92.81 175 LEU A O 1
ATOM 1246 N N . PHE A 1 176 ? -2.009 7.591 -5.431 1.00 91.06 176 PHE A N 1
ATOM 1247 C CA . PHE A 1 176 ? -1.654 6.678 -4.344 1.00 91.06 176 PHE A CA 1
ATOM 1248 C C . PHE A 1 176 ? -1.257 7.460 -3.093 1.00 91.06 176 PHE A C 1
ATOM 1250 O O . PHE A 1 176 ? -1.905 7.307 -2.058 1.00 91.06 176 PHE A O 1
ATOM 1257 N N . GLY A 1 177 ? -0.281 8.370 -3.204 1.00 91.81 177 GLY A N 1
ATOM 1258 C CA . GLY A 1 177 ? 0.163 9.189 -2.076 1.00 91.81 177 GLY A CA 1
ATOM 1259 C C . GLY A 1 177 ? -0.968 10.029 -1.482 1.00 91.81 177 GLY A C 1
ATOM 1260 O O . GLY A 1 177 ? -1.131 10.083 -0.263 1.00 91.81 177 GLY A O 1
ATOM 1261 N N . TYR A 1 178 ? -1.809 10.629 -2.328 1.00 93.44 178 TYR A N 1
ATOM 1262 C CA . TYR A 1 178 ? -2.982 11.372 -1.875 1.00 93.44 178 TYR A CA 1
ATOM 1263 C C . TYR A 1 178 ? -3.963 10.485 -1.096 1.00 93.44 178 TYR A C 1
ATOM 1265 O O . TYR A 1 178 ? -4.398 10.874 -0.013 1.00 93.44 178 TYR A O 1
ATOM 1273 N N . SER A 1 179 ? -4.273 9.285 -1.596 1.00 92.31 179 SER A N 1
ATOM 1274 C CA . SER A 1 179 ? -5.171 8.337 -0.923 1.00 92.31 179 SER A CA 1
ATOM 1275 C C . SER A 1 179 ? -4.645 7.916 0.454 1.00 92.31 179 SER A C 1
ATOM 1277 O O . SER A 1 179 ? -5.398 7.929 1.434 1.00 92.31 179 SER A O 1
ATOM 1279 N N . THR A 1 180 ? -3.339 7.651 0.556 1.00 92.00 180 THR A N 1
ATOM 1280 C CA . THR A 1 180 ? -2.668 7.283 1.806 1.00 92.00 180 THR A CA 1
ATOM 1281 C C . THR A 1 180 ? -2.757 8.416 2.824 1.00 92.00 180 THR A C 1
ATOM 1283 O O . THR A 1 180 ? -3.108 8.170 3.976 1.00 92.00 180 THR A O 1
ATOM 1286 N N . LEU A 1 181 ? -2.533 9.671 2.410 1.00 94.44 181 LEU A N 1
ATOM 1287 C CA . LEU A 1 181 ? -2.653 10.836 3.297 1.00 94.44 181 LEU A CA 1
ATOM 1288 C C . LEU A 1 181 ? -4.065 10.990 3.881 1.00 94.44 181 LEU A C 1
ATOM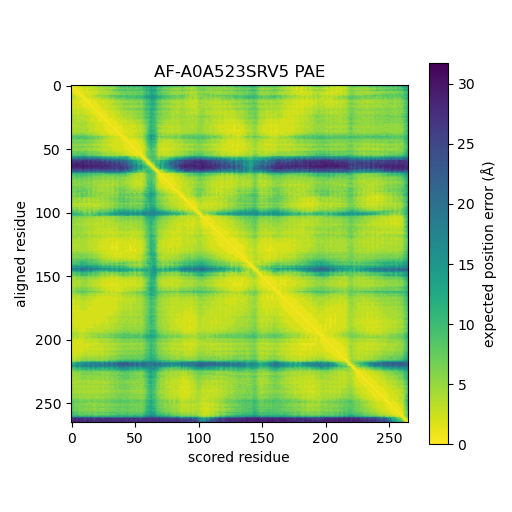 1290 O O . LEU A 1 181 ? -4.202 11.346 5.052 1.00 94.44 181 LEU A O 1
ATOM 1294 N N . LEU A 1 182 ? -5.112 10.711 3.096 1.00 94.25 182 LEU A N 1
ATOM 1295 C CA . LEU A 1 182 ? -6.492 10.750 3.592 1.00 94.25 182 LEU A CA 1
ATOM 1296 C C . LEU A 1 182 ? -6.748 9.668 4.649 1.00 94.25 182 LEU A C 1
ATOM 1298 O O . LEU A 1 182 ? -7.322 9.964 5.701 1.00 94.25 182 LEU A O 1
ATOM 1302 N N . GLY A 1 183 ? -6.319 8.432 4.376 1.00 92.44 183 GLY A N 1
ATOM 1303 C CA . GLY A 1 183 ? -6.488 7.298 5.289 1.00 92.44 183 GLY A CA 1
ATOM 1304 C C . GLY A 1 183 ? -5.730 7.492 6.602 1.00 92.44 183 GLY A C 1
ATOM 1305 O O . GLY A 1 183 ? -6.321 7.412 7.678 1.00 92.44 183 GLY A O 1
ATOM 1306 N N . TRP A 1 184 ? -4.449 7.846 6.519 1.00 93.12 184 TRP A N 1
ATOM 1307 C CA . TRP A 1 184 ? -3.588 8.006 7.692 1.00 93.12 184 TRP A CA 1
ATOM 1308 C C . TRP A 1 184 ? -3.956 9.204 8.562 1.00 93.12 184 TRP A C 1
ATOM 1310 O O . TRP A 1 184 ? -3.806 9.132 9.783 1.00 93.12 184 TRP A O 1
ATOM 1320 N N . CYS A 1 185 ? -4.517 10.267 7.976 1.00 94.75 185 CYS A N 1
ATOM 1321 C CA . CYS A 1 185 ? -5.109 11.336 8.774 1.00 94.75 185 CYS A CA 1
ATOM 1322 C C . CYS A 1 185 ? -6.258 10.802 9.638 1.00 94.75 185 CYS A C 1
ATOM 1324 O O . CYS A 1 185 ? -6.317 11.059 10.835 1.00 94.75 185 CYS A O 1
ATOM 1326 N N . TYR A 1 186 ? -7.154 9.998 9.064 1.00 94.12 186 TYR A N 1
ATOM 1327 C CA . TYR A 1 186 ? -8.244 9.410 9.838 1.00 94.12 186 TYR A CA 1
ATOM 1328 C C . TYR A 1 186 ? -7.743 8.433 10.915 1.00 94.12 186 TYR A C 1
ATOM 1330 O O . TYR A 1 186 ? -8.263 8.426 12.031 1.00 94.12 186 TYR A O 1
ATOM 1338 N N . TYR A 1 187 ? -6.715 7.633 10.618 1.00 94.19 187 TYR A N 1
ATOM 1339 C CA . TYR A 1 187 ? -6.156 6.688 11.589 1.00 94.19 187 TYR A CA 1
ATOM 1340 C C . TYR A 1 187 ? -5.557 7.407 12.797 1.00 94.19 187 TYR A C 1
ATOM 1342 O O . TYR A 1 187 ? -5.919 7.100 13.934 1.00 94.19 187 TYR A O 1
ATOM 1350 N N . GLY A 1 188 ? -4.707 8.409 12.565 1.00 94.56 188 GLY A N 1
ATOM 1351 C CA . GLY A 1 188 ? -4.113 9.183 13.654 1.00 94.56 188 GLY A CA 1
ATOM 1352 C C . GLY A 1 188 ? -5.134 10.026 14.423 1.00 94.56 188 GLY A C 1
ATOM 1353 O O . GLY A 1 188 ? -5.027 10.135 15.645 1.00 94.56 188 GLY A O 1
ATOM 1354 N N . GLU A 1 189 ? -6.170 10.536 13.746 1.00 95.19 189 GLU A N 1
ATOM 1355 C CA . GLU A 1 189 ? -7.304 11.209 14.391 1.00 95.19 189 GLU A CA 1
ATOM 1356 C C . GLU A 1 189 ? -7.958 10.302 15.433 1.00 95.19 189 GLU A C 1
ATOM 1358 O O . GLU A 1 189 ? -8.136 10.724 16.574 1.00 95.19 189 GLU A O 1
ATOM 1363 N N . LYS A 1 190 ? -8.284 9.057 15.065 1.00 95.25 190 LYS A N 1
ATOM 1364 C CA . LYS A 1 190 ? -8.950 8.116 15.976 1.00 95.25 190 LYS A CA 1
ATOM 1365 C C . LYS A 1 190 ? -8.055 7.699 17.137 1.00 95.25 190 LYS A C 1
ATOM 1367 O O . LYS A 1 190 ? -8.544 7.579 18.259 1.00 95.25 190 LYS A O 1
ATOM 1372 N N . CYS A 1 191 ? -6.754 7.541 16.898 1.00 94.44 191 CYS A N 1
ATOM 1373 C CA . CYS A 1 191 ? -5.789 7.270 17.964 1.00 94.44 191 CYS A CA 1
ATOM 1374 C C . CYS A 1 191 ? -5.729 8.411 18.992 1.00 94.44 191 CYS A C 1
ATOM 1376 O O . CYS A 1 191 ? -5.728 8.153 20.193 1.00 94.44 191 CYS A O 1
ATOM 1378 N N . LEU A 1 192 ? -5.710 9.672 18.549 1.00 96.06 192 LEU A N 1
ATOM 1379 C CA . LEU A 1 192 ? -5.684 10.811 19.472 1.00 96.06 192 LEU A CA 1
ATOM 1380 C C . LEU A 1 192 ? -7.035 11.074 20.126 1.00 96.06 192 LEU A C 1
ATOM 1382 O O . LEU A 1 192 ? -7.070 11.431 21.301 1.00 96.06 192 LEU A O 1
ATOM 1386 N N . GLU A 1 193 ? -8.136 10.875 19.407 1.00 95.81 193 GLU A N 1
ATOM 1387 C CA . GLU A 1 193 ? -9.484 10.955 19.972 1.00 95.81 193 GLU A CA 1
ATOM 1388 C C . GLU A 1 193 ? -9.673 9.953 21.117 1.00 95.81 193 GLU A C 1
ATOM 1390 O O . GLU A 1 193 ? -10.300 10.293 22.116 1.00 95.81 193 GLU A O 1
ATOM 1395 N N . TYR A 1 194 ? -9.086 8.756 21.022 1.00 94.81 194 TYR A N 1
ATOM 1396 C CA . TYR A 1 194 ? -9.106 7.777 22.111 1.00 94.81 194 TYR A CA 1
ATOM 1397 C C . TYR A 1 194 ? -8.419 8.291 23.392 1.00 94.81 194 TYR A C 1
ATOM 1399 O O . TYR A 1 194 ? -8.893 8.016 24.490 1.00 94.81 194 TYR A O 1
ATOM 1407 N N . ILE A 1 195 ? -7.326 9.055 23.265 1.00 96.38 195 ILE A N 1
ATOM 1408 C CA . ILE A 1 195 ? -6.524 9.542 24.404 1.00 96.38 195 ILE A CA 1
ATOM 1409 C C . ILE A 1 195 ? -7.068 10.865 24.964 1.00 96.38 195 ILE A C 1
ATOM 1411 O O . ILE A 1 195 ? -7.170 11.037 26.176 1.00 96.38 195 ILE A O 1
ATOM 1415 N N . PHE A 1 196 ? -7.404 11.812 24.086 1.00 97.00 196 PHE A N 1
ATOM 1416 C CA . PHE A 1 196 ? -7.723 13.203 24.439 1.00 97.00 196 PHE A CA 1
ATOM 1417 C C . PHE A 1 196 ? -9.195 13.578 24.205 1.00 97.00 196 PHE A C 1
ATOM 1419 O O . PHE A 1 196 ? -9.603 14.715 24.460 1.00 97.00 196 PHE A O 1
ATOM 1426 N N . GLY A 1 197 ? -10.009 12.637 23.724 1.00 95.69 197 GLY A N 1
ATOM 1427 C CA . GLY A 1 197 ? -11.418 12.847 23.407 1.00 95.69 197 GLY A CA 1
ATOM 1428 C C . GLY A 1 197 ? -11.655 13.628 22.109 1.00 95.69 197 GLY A C 1
ATOM 1429 O O . GLY A 1 197 ? -10.741 14.102 21.439 1.00 95.69 197 GLY A O 1
ATOM 1430 N N . VAL A 1 198 ? -12.932 13.820 21.766 1.00 94.69 198 VAL A N 1
ATOM 1431 C CA . VAL A 1 198 ? -13.394 14.394 20.480 1.00 94.69 198 VAL A CA 1
ATOM 1432 C C . VAL A 1 198 ? -12.857 15.807 20.204 1.00 94.69 198 VAL A C 1
ATOM 1434 O O . VAL A 1 198 ? -12.722 16.216 19.051 1.00 94.69 198 VAL A O 1
ATOM 1437 N N . ARG A 1 199 ? -12.504 16.569 21.247 1.00 94.81 199 ARG A N 1
ATOM 1438 C CA . ARG A 1 199 ? -12.027 17.957 21.110 1.00 94.81 199 ARG A CA 1
ATOM 1439 C C . ARG A 1 199 ? -10.704 18.065 20.343 1.00 94.81 199 ARG A C 1
ATOM 1441 O O . ARG A 1 199 ? -10.459 19.104 19.735 1.00 94.81 199 ARG A O 1
ATOM 1448 N N . ILE A 1 200 ? -9.879 17.011 20.329 1.00 96.19 200 ILE A N 1
ATOM 1449 C CA . ILE A 1 200 ? -8.580 17.018 19.637 1.00 96.19 200 ILE A CA 1
ATOM 1450 C C . ILE A 1 200 ? -8.698 16.838 18.119 1.00 96.19 200 ILE A C 1
ATOM 1452 O O . ILE A 1 200 ? -7.760 17.160 17.392 1.00 96.19 200 ILE A O 1
ATOM 1456 N N . VAL A 1 201 ? -9.849 16.371 17.623 1.00 94.56 201 VAL A N 1
ATOM 1457 C CA . VAL A 1 201 ? -10.041 15.985 16.215 1.00 94.56 201 VAL A CA 1
ATOM 1458 C C . VAL A 1 201 ? -9.735 17.142 15.261 1.00 94.56 201 VAL A C 1
ATOM 1460 O O . VAL A 1 201 ? -8.946 16.996 14.330 1.00 94.56 201 VAL A O 1
ATOM 1463 N N . HIS A 1 202 ? -10.327 18.315 15.493 1.00 94.31 202 HIS A N 1
ATOM 1464 C CA . HIS A 1 202 ? -10.132 19.461 14.604 1.00 94.31 202 HIS A CA 1
ATOM 1465 C C . HIS A 1 202 ? -8.708 20.051 14.685 1.00 94.31 202 HIS A C 1
ATOM 1467 O O . HIS A 1 202 ? -8.098 20.237 13.627 1.00 94.31 202 HIS A O 1
ATOM 1473 N N . PRO A 1 203 ? -8.125 20.286 15.883 1.00 95.81 203 PRO A N 1
ATOM 1474 C CA . PRO A 1 203 ? -6.712 20.651 16.011 1.00 95.81 203 PRO A CA 1
ATOM 1475 C C . PRO A 1 203 ? -5.765 19.671 15.310 1.00 95.81 203 PRO A C 1
ATOM 1477 O O . PRO A 1 203 ? -4.862 20.102 14.593 1.00 95.81 203 PRO A O 1
ATOM 1480 N N . TYR A 1 204 ? -6.002 18.363 15.451 1.00 96.56 204 TYR A N 1
ATOM 1481 C CA . TYR A 1 204 ? -5.185 17.339 14.808 1.00 96.56 204 TYR A CA 1
ATOM 1482 C C . TYR A 1 204 ? -5.238 17.429 13.281 1.00 96.56 204 TYR A C 1
ATOM 1484 O O . TYR A 1 204 ? -4.191 17.424 12.638 1.00 96.56 204 TYR A O 1
ATOM 1492 N N . ARG A 1 205 ? -6.428 17.575 12.683 1.00 95.19 205 ARG A N 1
ATOM 1493 C CA . ARG A 1 205 ? -6.562 17.724 11.222 1.00 95.19 205 ARG A CA 1
ATOM 1494 C C . ARG A 1 205 ? -5.796 18.932 10.693 1.00 95.19 205 ARG A C 1
ATOM 1496 O O . ARG A 1 205 ? -5.135 18.822 9.663 1.00 95.19 205 ARG A O 1
ATOM 1503 N N . ILE A 1 206 ? -5.866 20.072 11.387 1.00 95.19 206 ILE A N 1
ATOM 1504 C CA . ILE A 1 206 ? -5.111 21.273 11.001 1.00 95.19 206 ILE A CA 1
ATOM 1505 C C . ILE A 1 206 ? -3.608 20.999 11.082 1.00 95.19 206 ILE A C 1
ATOM 1507 O O . ILE A 1 206 ? -2.895 21.245 10.108 1.00 95.19 206 ILE A O 1
ATOM 1511 N N . ALA A 1 207 ? -3.137 20.448 12.204 1.00 95.81 207 ALA A N 1
ATOM 1512 C CA . ALA A 1 207 ? -1.730 20.100 12.384 1.00 95.81 207 ALA A CA 1
ATOM 1513 C C . ALA A 1 207 ? -1.248 19.129 11.295 1.00 95.81 207 ALA A C 1
ATOM 1515 O O . ALA A 1 207 ? -0.197 19.348 10.698 1.00 95.81 207 ALA A O 1
ATOM 1516 N N . PHE A 1 208 ? -2.048 18.115 10.962 1.00 95.19 208 PHE A N 1
ATOM 1517 C CA . PHE A 1 208 ? -1.749 17.155 9.904 1.00 95.19 208 PHE A CA 1
ATOM 1518 C C . PHE A 1 208 ? -1.589 17.842 8.539 1.00 95.19 208 PHE A C 1
ATOM 1520 O O . PHE A 1 208 ? -0.613 17.599 7.837 1.00 95.19 208 PHE A O 1
ATOM 1527 N N . ILE A 1 209 ? -2.490 18.761 8.174 1.00 94.50 209 ILE A N 1
ATOM 1528 C CA . ILE A 1 209 ? -2.401 19.517 6.911 1.00 94.50 209 ILE A CA 1
ATOM 1529 C C . ILE A 1 209 ? -1.126 20.374 6.856 1.00 94.50 209 ILE A C 1
ATOM 1531 O O . ILE A 1 209 ? -0.480 20.434 5.806 1.00 94.50 209 ILE A O 1
ATOM 1535 N N . ILE A 1 210 ? -0.756 21.018 7.966 1.00 93.25 210 ILE A N 1
ATOM 1536 C CA . ILE A 1 210 ? 0.479 21.810 8.064 1.00 93.25 210 ILE A CA 1
ATOM 1537 C C . ILE A 1 210 ? 1.702 20.898 7.914 1.00 93.25 210 ILE A C 1
ATOM 1539 O O . ILE A 1 210 ? 2.598 21.203 7.129 1.00 93.25 210 ILE A O 1
ATOM 1543 N N . LEU A 1 211 ? 1.719 19.749 8.595 1.00 91.44 211 LEU A N 1
ATOM 1544 C CA . LEU A 1 211 ? 2.812 18.779 8.511 1.00 91.44 211 LEU A CA 1
ATOM 1545 C C . LEU A 1 211 ? 2.982 18.203 7.102 1.00 91.44 211 LEU A C 1
ATOM 1547 O O . LEU A 1 211 ? 4.115 18.011 6.676 1.00 91.44 211 LEU A O 1
ATOM 1551 N N . ILE A 1 212 ? 1.898 17.993 6.346 1.00 91.69 212 ILE A N 1
ATOM 1552 C CA . ILE A 1 212 ? 1.996 17.607 4.927 1.00 91.69 212 ILE A CA 1
ATOM 1553 C C . ILE A 1 212 ? 2.722 18.684 4.123 1.00 91.69 212 ILE A C 1
ATOM 1555 O O . ILE A 1 212 ? 3.581 18.364 3.305 1.00 91.69 212 ILE A O 1
ATOM 1559 N N . PHE A 1 213 ? 2.377 19.957 4.334 1.00 89.88 213 PHE A N 1
ATOM 1560 C CA . PHE A 1 213 ? 3.025 21.057 3.625 1.00 89.88 213 PHE A CA 1
ATOM 1561 C C . PHE A 1 213 ? 4.514 21.134 3.969 1.00 89.88 213 PHE A C 1
ATOM 1563 O O . PHE A 1 213 ? 5.345 21.222 3.069 1.00 89.88 213 PHE A O 1
ATOM 1570 N N . VAL A 1 214 ? 4.862 21.029 5.253 1.00 89.12 214 VAL A N 1
ATOM 1571 C CA . VAL A 1 214 ? 6.262 20.976 5.696 1.00 89.12 214 VAL A CA 1
ATOM 1572 C C . VAL A 1 214 ? 6.978 19.775 5.069 1.00 89.12 214 VAL A C 1
ATOM 1574 O O . VAL A 1 214 ? 8.030 19.944 4.459 1.00 89.12 214 VAL A O 1
ATOM 1577 N N . GLY A 1 215 ? 6.380 18.584 5.125 1.00 87.00 215 GLY A N 1
ATOM 1578 C CA . GLY A 1 215 ? 6.946 17.357 4.562 1.00 87.00 215 GLY A CA 1
ATOM 1579 C C . GLY A 1 215 ? 7.174 17.418 3.051 1.00 87.00 215 GLY A C 1
ATOM 1580 O O . GLY A 1 215 ? 8.182 16.911 2.575 1.00 87.00 215 GLY A O 1
ATOM 1581 N N . ALA A 1 216 ? 6.303 18.093 2.296 1.00 86.31 216 ALA A N 1
ATOM 1582 C CA . ALA A 1 216 ? 6.482 18.285 0.855 1.00 86.31 216 ALA A CA 1
ATOM 1583 C C . ALA A 1 216 ? 7.696 19.172 0.503 1.00 86.31 216 ALA A C 1
ATOM 1585 O O . ALA A 1 216 ? 8.266 19.026 -0.581 1.00 86.31 216 ALA A O 1
ATOM 1586 N N . ASN A 1 217 ? 8.091 20.070 1.414 1.00 84.81 217 ASN A N 1
ATOM 1587 C CA . ASN A 1 217 ? 9.249 20.956 1.255 1.00 84.81 217 ASN A CA 1
ATOM 1588 C C . ASN A 1 217 ? 10.554 20.336 1.786 1.00 84.81 217 ASN A C 1
ATOM 1590 O O . ASN A 1 217 ? 11.637 20.762 1.391 1.00 84.81 217 ASN A O 1
ATOM 1594 N N . ILE A 1 218 ? 10.477 19.319 2.650 1.00 79.69 218 ILE A N 1
ATOM 1595 C CA . ILE A 1 218 ? 11.650 18.571 3.115 1.00 79.69 218 ILE A CA 1
ATOM 1596 C C . ILE A 1 218 ? 12.022 17.547 2.033 1.00 79.69 218 ILE A C 1
ATOM 1598 O O . ILE A 1 218 ? 11.507 16.431 1.998 1.00 79.69 218 ILE A O 1
ATOM 1602 N N . GLN A 1 219 ? 12.925 17.936 1.131 1.00 66.19 219 GLN A N 1
ATOM 1603 C CA . GLN A 1 219 ? 13.466 17.073 0.075 1.00 66.19 219 GLN A CA 1
ATOM 1604 C C . GLN A 1 219 ? 14.987 16.907 0.216 1.00 66.19 219 GLN A C 1
ATOM 1606 O O . GLN A 1 219 ? 15.660 17.698 0.875 1.00 66.19 219 GLN A O 1
ATOM 1611 N N . GLY A 1 220 ? 15.542 15.860 -0.403 1.00 68.50 220 GLY A N 1
ATOM 1612 C CA . GLY A 1 220 ? 16.990 15.631 -0.476 1.00 68.50 220 GLY A CA 1
ATOM 1613 C C . GLY A 1 220 ? 17.553 14.698 0.613 1.00 68.50 220 GLY A C 1
ATOM 1614 O O . GLY A 1 220 ? 16.885 13.730 0.988 1.00 68.50 220 GLY A O 1
ATOM 1615 N N . PRO A 1 221 ? 18.784 14.927 1.120 1.00 60.16 221 PRO A N 1
ATOM 1616 C CA . PRO A 1 221 ? 19.531 13.961 1.945 1.00 60.16 221 PRO A CA 1
ATOM 1617 C C . PRO A 1 221 ? 18.847 13.598 3.277 1.00 60.16 221 PRO A C 1
ATOM 1619 O O . PRO A 1 221 ? 19.165 12.577 3.887 1.00 60.16 221 PRO A O 1
ATOM 1622 N N . HIS A 1 222 ? 17.859 14.388 3.703 1.00 66.62 222 HIS A N 1
ATOM 1623 C CA . HIS A 1 222 ? 17.067 14.160 4.910 1.00 66.62 222 HIS A CA 1
ATOM 1624 C C . HIS A 1 222 ? 15.944 13.124 4.734 1.00 66.62 222 HIS A C 1
ATOM 1626 O O . HIS A 1 222 ? 15.376 12.680 5.726 1.00 66.62 222 HIS A O 1
ATOM 1632 N N . LEU A 1 223 ? 15.634 12.666 3.515 1.00 70.62 223 LEU A N 1
ATOM 1633 C CA . LEU A 1 223 ? 14.594 11.647 3.292 1.00 70.62 223 LEU A CA 1
ATOM 1634 C C . LEU A 1 223 ? 14.858 10.354 4.074 1.00 70.62 223 LEU A C 1
ATOM 1636 O O . LEU A 1 223 ? 13.924 9.731 4.574 1.00 70.62 223 LEU A O 1
ATOM 1640 N N . ASN A 1 224 ? 16.126 9.976 4.245 1.00 76.44 224 ASN A N 1
ATOM 1641 C CA . ASN A 1 224 ? 16.493 8.790 5.019 1.00 76.44 224 ASN A CA 1
ATOM 1642 C C . ASN A 1 224 ? 16.034 8.882 6.479 1.00 76.44 224 ASN A C 1
ATOM 1644 O O . ASN A 1 224 ? 15.583 7.880 7.029 1.00 76.44 224 ASN A O 1
ATOM 1648 N N . ILE A 1 225 ? 16.077 10.072 7.095 1.00 80.62 225 ILE A N 1
ATOM 1649 C CA . ILE A 1 225 ? 15.624 10.228 8.482 1.00 80.62 225 ILE A CA 1
ATOM 1650 C C . ILE A 1 225 ? 14.110 10.037 8.604 1.00 80.62 225 ILE A C 1
ATOM 1652 O O . ILE A 1 225 ? 13.650 9.424 9.562 1.00 80.62 225 ILE A O 1
ATOM 1656 N N . VAL A 1 226 ? 13.344 10.466 7.595 1.00 82.00 226 VAL A N 1
ATOM 1657 C CA . VAL A 1 226 ? 11.887 10.283 7.545 1.00 82.00 226 VAL A CA 1
ATOM 1658 C C . VAL A 1 226 ? 11.548 8.797 7.463 1.00 82.00 226 VAL A C 1
ATOM 1660 O O . VAL A 1 226 ? 10.682 8.326 8.199 1.00 82.00 226 VAL A O 1
ATOM 1663 N N . TRP A 1 227 ? 12.278 8.039 6.637 1.00 79.94 227 TRP A N 1
ATOM 1664 C CA . TRP A 1 227 ? 12.126 6.585 6.561 1.00 79.94 227 TRP A CA 1
ATOM 1665 C C . TRP A 1 227 ? 12.464 5.893 7.883 1.00 79.94 227 TRP A C 1
ATOM 1667 O O . TRP A 1 227 ? 11.702 5.034 8.311 1.00 79.94 227 TRP A O 1
ATOM 1677 N N . TYR A 1 228 ? 13.550 6.277 8.560 1.00 84.19 228 TYR A N 1
ATOM 1678 C CA . TYR A 1 228 ? 13.922 5.660 9.839 1.00 84.19 228 TYR A CA 1
ATOM 1679 C C . TYR A 1 228 ? 12.933 5.966 10.963 1.00 84.19 228 TYR A C 1
ATOM 1681 O O . TYR A 1 228 ? 12.577 5.066 11.724 1.00 84.19 228 TYR A O 1
ATOM 1689 N N . ILE A 1 229 ? 12.451 7.208 11.051 1.00 86.69 229 ILE A N 1
ATOM 1690 C CA . ILE A 1 229 ? 11.406 7.579 12.012 1.00 86.69 229 ILE A CA 1
ATOM 1691 C C . ILE A 1 229 ? 10.121 6.798 11.713 1.00 86.69 229 ILE A C 1
ATOM 1693 O O . ILE A 1 229 ? 9.513 6.262 12.638 1.00 86.69 229 ILE A O 1
ATOM 1697 N N . GLY A 1 230 ? 9.734 6.686 10.438 1.00 87.06 230 GLY A N 1
ATOM 1698 C CA . GLY A 1 230 ? 8.572 5.904 10.012 1.00 87.06 230 GLY A CA 1
ATOM 1699 C C . GLY A 1 230 ? 8.695 4.418 10.356 1.00 87.06 230 GLY A C 1
ATOM 1700 O O . GLY A 1 230 ? 7.779 3.851 10.948 1.00 87.06 230 GLY A O 1
ATOM 1701 N N . ASP A 1 231 ? 9.840 3.800 10.059 1.00 84.94 231 ASP A N 1
ATOM 1702 C CA . ASP A 1 231 ? 10.125 2.400 10.396 1.00 84.94 231 ASP A CA 1
ATOM 1703 C C . ASP A 1 231 ? 10.033 2.167 11.917 1.00 84.94 231 ASP A C 1
ATOM 1705 O O . ASP A 1 231 ? 9.417 1.197 12.364 1.00 84.94 231 ASP A O 1
ATOM 1709 N N . MET A 1 232 ? 10.588 3.080 12.723 1.00 89.25 232 MET A N 1
ATOM 1710 C CA . MET A 1 232 ? 10.541 2.994 14.184 1.00 89.25 232 MET A CA 1
ATOM 1711 C C . MET A 1 232 ? 9.116 3.171 14.730 1.00 89.25 232 MET A C 1
ATOM 1713 O O . MET A 1 232 ? 8.683 2.395 15.583 1.00 89.25 232 MET A O 1
ATOM 1717 N N . ALA A 1 233 ? 8.362 4.150 14.223 1.00 90.50 233 ALA A N 1
ATOM 1718 C CA . ALA A 1 233 ? 6.969 4.370 14.612 1.00 90.50 233 ALA A CA 1
ATOM 1719 C C . ALA A 1 233 ? 6.089 3.158 14.266 1.00 90.50 233 ALA A C 1
ATOM 1721 O O . ALA A 1 233 ? 5.313 2.696 15.103 1.00 90.50 233 ALA A O 1
ATOM 1722 N N . ASN A 1 234 ? 6.273 2.581 13.077 1.00 89.75 234 ASN A N 1
ATOM 1723 C CA . ASN A 1 234 ? 5.568 1.372 12.663 1.00 89.75 234 ASN A CA 1
ATOM 1724 C C . ASN A 1 234 ? 5.920 0.171 13.544 1.00 89.75 234 ASN A C 1
ATOM 1726 O O . ASN A 1 234 ? 5.028 -0.596 13.900 1.00 89.75 234 ASN A O 1
ATOM 1730 N N . ALA A 1 235 ? 7.180 0.023 13.963 1.00 88.75 235 ALA A N 1
ATOM 1731 C CA . ALA A 1 235 ? 7.566 -1.020 14.911 1.00 88.75 235 ALA A CA 1
ATOM 1732 C C . ALA A 1 235 ? 6.859 -0.854 16.270 1.00 88.75 235 ALA A C 1
ATOM 1734 O O . ALA A 1 235 ? 6.342 -1.832 16.816 1.00 88.75 235 ALA A O 1
ATOM 1735 N N . PHE A 1 236 ? 6.767 0.379 16.784 1.00 92.25 236 PHE A N 1
ATOM 1736 C CA . PHE A 1 236 ? 6.033 0.678 18.020 1.00 92.25 236 PHE A CA 1
ATOM 1737 C C . PHE A 1 236 ? 4.524 0.455 17.906 1.00 92.25 236 PHE A C 1
ATOM 1739 O O . PHE A 1 236 ? 3.901 0.103 18.902 1.00 92.25 236 PHE A O 1
ATOM 1746 N N . MET A 1 237 ? 3.934 0.626 16.722 1.00 93.00 237 MET A N 1
ATOM 1747 C CA . MET A 1 237 ? 2.530 0.280 16.471 1.00 93.00 237 MET A CA 1
ATOM 1748 C C . MET A 1 237 ? 2.332 -1.237 16.367 1.00 93.00 237 MET A C 1
ATOM 1750 O O . MET A 1 237 ? 1.413 -1.794 16.969 1.00 93.00 237 MET A O 1
ATOM 1754 N N . ALA A 1 238 ? 3.220 -1.918 15.638 1.00 92.00 238 ALA A N 1
ATOM 1755 C CA . ALA A 1 238 ? 3.135 -3.352 15.392 1.00 92.00 238 ALA A CA 1
ATOM 1756 C C . ALA A 1 238 ? 3.277 -4.169 16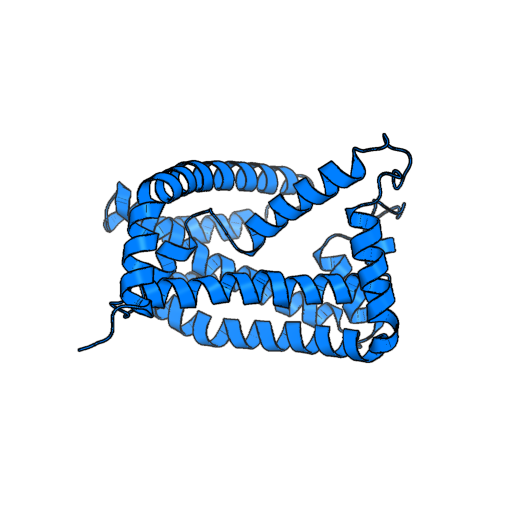.678 1.00 92.00 238 ALA A C 1
ATOM 1758 O O . ALA A 1 238 ? 2.510 -5.102 16.901 1.00 92.00 238 ALA A O 1
ATOM 1759 N N . PHE A 1 239 ? 4.244 -3.822 17.532 1.00 93.50 239 PHE A N 1
ATOM 1760 C CA . PHE A 1 239 ? 4.567 -4.594 18.731 1.00 93.50 239 PHE A CA 1
ATOM 1761 C C . PHE A 1 239 ? 3.356 -4.845 19.657 1.00 93.50 239 PHE A C 1
ATOM 1763 O O . PHE A 1 239 ? 3.003 -6.012 19.850 1.00 93.50 239 PHE A O 1
ATOM 1770 N N . PRO A 1 240 ? 2.662 -3.821 20.194 1.00 93.81 240 PRO A N 1
ATOM 1771 C CA . PRO A 1 240 ? 1.506 -4.042 21.059 1.00 93.81 240 PRO A CA 1
ATOM 1772 C C . PRO A 1 240 ? 0.352 -4.721 20.313 1.00 93.81 240 PRO A C 1
ATOM 1774 O O . PRO A 1 240 ? -0.313 -5.589 20.878 1.00 93.81 240 PRO A O 1
ATOM 1777 N N . ASN A 1 241 ? 0.132 -4.389 19.036 1.00 94.38 241 ASN A N 1
ATOM 1778 C CA . ASN A 1 241 ? -0.930 -4.999 18.240 1.00 94.38 241 ASN A CA 1
ATOM 1779 C C . ASN A 1 241 ? -0.714 -6.513 18.056 1.00 94.38 241 ASN A C 1
ATOM 1781 O O . ASN A 1 241 ? -1.631 -7.302 18.284 1.00 94.38 241 ASN A O 1
ATOM 1785 N N . LEU A 1 242 ? 0.501 -6.938 17.706 1.00 93.56 242 LEU A N 1
ATOM 1786 C CA . LEU A 1 242 ? 0.844 -8.351 17.531 1.00 93.56 242 LEU A CA 1
ATOM 1787 C C . LEU A 1 242 ? 0.735 -9.136 18.842 1.00 93.56 242 LEU A C 1
ATOM 1789 O O . LEU A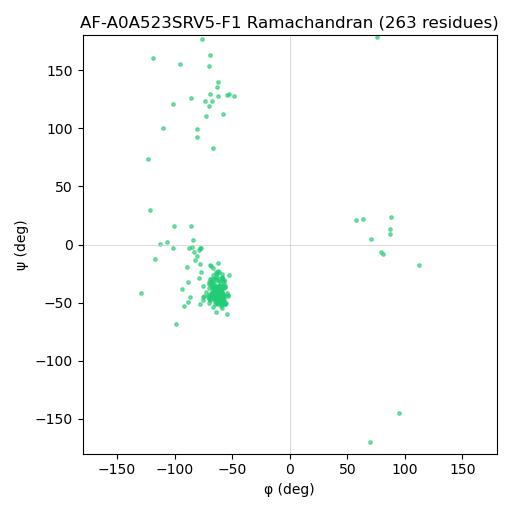 1 242 ? 0.187 -10.239 18.842 1.00 93.56 242 LEU A O 1
ATOM 1793 N N . VAL A 1 243 ? 1.186 -8.563 19.963 1.00 95.44 243 VAL A N 1
ATOM 1794 C CA . VAL A 1 243 ? 1.023 -9.177 21.293 1.00 95.44 243 VAL A CA 1
ATOM 1795 C C . VAL A 1 243 ? -0.461 -9.400 21.601 1.00 95.44 243 VAL A C 1
ATOM 1797 O O . VAL A 1 243 ? -0.857 -10.510 21.968 1.00 95.44 243 VAL A O 1
ATOM 1800 N N . CYS A 1 244 ? -1.305 -8.392 21.372 1.00 94.25 244 CYS A N 1
ATOM 1801 C CA . CYS A 1 244 ? -2.753 -8.512 21.547 1.00 94.25 244 CYS A CA 1
ATOM 1802 C C . CYS A 1 244 ? -3.366 -9.584 20.635 1.00 94.25 244 CYS A C 1
ATOM 1804 O O . CYS A 1 244 ? -4.186 -10.376 21.099 1.00 94.25 244 CYS A O 1
ATOM 1806 N N . LEU A 1 245 ? -2.963 -9.659 19.363 1.00 93.19 245 LEU A N 1
ATOM 1807 C CA . LEU A 1 245 ? -3.461 -10.673 18.426 1.00 93.19 245 LEU A CA 1
ATOM 1808 C C . LEU A 1 245 ? -3.090 -12.099 18.851 1.00 93.19 245 LEU A C 1
ATOM 1810 O O . LEU A 1 245 ? -3.920 -12.998 18.719 1.00 93.19 245 LEU A O 1
ATOM 1814 N N . ILE A 1 246 ? -1.891 -12.313 19.401 1.00 95.25 246 ILE A N 1
ATOM 1815 C CA . ILE A 1 246 ? -1.476 -13.622 19.929 1.00 95.25 246 ILE A CA 1
ATOM 1816 C C . ILE A 1 246 ? -2.359 -14.018 21.118 1.00 95.25 246 ILE A C 1
ATOM 1818 O O . ILE A 1 246 ? -2.895 -15.129 21.150 1.00 95.25 246 ILE A O 1
ATOM 1822 N N . ILE A 1 247 ? -2.573 -13.098 22.063 1.00 96.62 247 ILE A N 1
ATOM 1823 C CA . ILE A 1 247 ? -3.413 -13.336 23.248 1.00 96.62 247 ILE A CA 1
ATOM 1824 C C . ILE A 1 247 ? -4.872 -13.604 22.840 1.00 96.62 247 ILE A C 1
ATOM 1826 O O . ILE A 1 247 ? -5.513 -14.534 23.339 1.00 96.62 247 ILE A O 1
ATOM 1830 N N . LEU A 1 248 ? -5.399 -12.821 21.895 1.00 95.25 248 LEU A N 1
ATOM 1831 C CA . LEU A 1 248 ? -6.783 -12.907 21.424 1.00 95.25 248 LEU A CA 1
ATOM 1832 C C . LEU A 1 248 ? -6.998 -13.955 20.323 1.00 95.25 248 LEU A C 1
ATOM 1834 O O . LEU A 1 248 ? -8.142 -14.187 19.923 1.00 95.25 248 LEU A O 1
ATOM 1838 N N . GLY A 1 249 ? -5.952 -14.646 19.862 1.00 94.69 249 GLY A N 1
ATOM 1839 C CA . GLY A 1 249 ? -6.028 -15.585 18.737 1.00 94.69 249 GLY A CA 1
ATOM 1840 C C . GLY A 1 249 ? -7.073 -16.686 18.938 1.00 94.69 249 GLY A C 1
ATOM 1841 O O . GLY A 1 249 ? -7.816 -17.030 18.017 1.00 94.69 249 GLY A O 1
ATOM 1842 N N . ARG A 1 250 ? -7.237 -17.169 20.180 1.00 94.38 250 ARG A N 1
ATOM 1843 C CA . ARG A 1 250 ? -8.295 -18.136 20.535 1.00 94.38 250 ARG A CA 1
ATOM 1844 C C . ARG A 1 250 ? -9.704 -17.573 20.327 1.00 94.38 250 ARG A C 1
ATOM 1846 O O . ARG A 1 250 ? -10.595 -18.307 19.901 1.00 94.38 250 ARG A O 1
ATOM 1853 N N . MET A 1 251 ? -9.925 -16.297 20.640 1.00 94.06 251 MET A N 1
ATOM 1854 C CA . MET A 1 251 ? -11.216 -15.635 20.442 1.00 94.06 251 MET A CA 1
ATOM 1855 C C . MET A 1 251 ? -11.515 -15.471 18.951 1.00 94.06 251 MET A C 1
ATOM 1857 O O . MET A 1 251 ? -12.610 -15.826 18.516 1.00 94.06 251 MET A O 1
ATOM 1861 N N . VAL A 1 252 ? -10.530 -15.017 18.169 1.00 91.62 252 VAL A N 1
ATOM 1862 C CA . VAL A 1 252 ? -10.651 -14.886 16.709 1.00 91.62 252 VAL A CA 1
ATOM 1863 C C . VAL A 1 252 ? -10.991 -16.236 16.076 1.00 91.62 252 VAL A C 1
ATOM 1865 O O . VAL A 1 252 ? -11.941 -16.318 15.294 1.00 91.62 252 VAL A O 1
ATOM 1868 N N . GLY A 1 253 ? -10.301 -17.310 16.478 1.00 92.25 253 GLY A N 1
ATOM 1869 C CA . GLY A 1 253 ? -10.599 -18.672 16.029 1.00 92.25 253 GLY A CA 1
ATOM 1870 C C . GLY A 1 253 ? -12.040 -19.090 16.336 1.00 92.25 253 GLY A C 1
ATOM 1871 O O . GLY A 1 253 ? -12.768 -19.495 15.434 1.00 92.25 253 GLY A O 1
ATOM 1872 N N . LYS A 1 254 ? -12.509 -18.905 17.579 1.00 93.06 254 LYS A N 1
ATOM 1873 C CA . LYS A 1 254 ? -13.898 -19.222 17.971 1.00 93.06 254 LYS A CA 1
ATOM 1874 C C . LYS A 1 254 ? -14.937 -18.447 17.156 1.00 93.06 254 LYS A C 1
ATOM 1876 O O . LYS A 1 254 ? -15.921 -19.032 16.700 1.00 93.06 254 LYS A O 1
ATOM 1881 N N . VAL A 1 255 ? -14.736 -17.140 16.991 1.00 91.88 255 VAL A N 1
ATOM 1882 C CA . VAL A 1 255 ? -15.654 -16.250 16.263 1.00 91.88 255 VAL A CA 1
ATOM 1883 C C . VAL A 1 255 ? -15.704 -16.613 14.775 1.00 91.88 255 VAL A C 1
ATOM 1885 O O . VAL A 1 255 ? -16.789 -16.673 14.196 1.00 91.88 255 VAL A O 1
ATOM 1888 N N . THR A 1 256 ? -14.557 -16.947 14.184 1.00 91.50 256 THR A N 1
ATOM 1889 C CA . THR A 1 256 ? -14.441 -17.365 12.779 1.00 91.50 256 THR A CA 1
ATOM 1890 C C . THR A 1 256 ? -15.080 -18.733 12.546 1.00 91.50 256 THR A C 1
ATOM 1892 O O . THR A 1 256 ? -15.900 -18.880 11.640 1.00 91.50 256 THR A O 1
ATOM 1895 N N . THR A 1 257 ? -14.803 -19.721 13.403 1.00 92.06 257 THR A N 1
ATOM 1896 C CA . THR A 1 257 ? -15.421 -21.052 13.301 1.00 92.06 257 THR A CA 1
ATOM 1897 C C . THR A 1 257 ? -16.937 -20.974 13.439 1.00 92.06 257 THR A C 1
ATOM 1899 O O . THR A 1 257 ? -17.658 -21.600 12.665 1.00 92.06 257 THR A O 1
ATOM 1902 N N . LYS A 1 258 ? -17.443 -20.162 14.379 1.00 91.25 258 LYS A N 1
ATOM 1903 C CA . LYS A 1 258 ? -18.886 -19.938 14.530 1.00 91.25 258 LYS A CA 1
ATOM 1904 C C . LYS A 1 258 ? -19.508 -19.347 13.261 1.00 91.25 258 LYS A C 1
ATOM 1906 O O . LYS A 1 258 ? -20.617 -19.731 12.920 1.00 91.25 258 LYS A O 1
ATOM 1911 N N . TYR A 1 259 ? -18.814 -18.435 12.585 1.00 88.94 259 TYR A N 1
ATOM 1912 C CA . TYR A 1 259 ? -19.309 -17.792 11.369 1.00 88.94 259 TYR A CA 1
ATOM 1913 C C . TYR A 1 259 ? -19.394 -18.744 10.170 1.00 88.94 259 TYR A C 1
ATOM 1915 O O . TYR A 1 259 ? -20.391 -18.722 9.459 1.00 88.94 259 TYR A O 1
ATOM 1923 N N . PHE A 1 260 ? -18.379 -19.588 9.958 1.00 89.50 260 PHE A N 1
ATOM 1924 C CA . PHE A 1 260 ? -18.326 -20.475 8.788 1.00 89.50 260 PHE A CA 1
ATOM 1925 C C . PHE A 1 260 ? -19.005 -21.833 8.989 1.00 89.50 260 PHE A C 1
ATOM 1927 O O . PHE A 1 260 ? -19.538 -22.392 8.035 1.00 89.50 260 PHE A O 1
ATOM 1934 N N . TYR A 1 261 ? -18.977 -22.379 10.208 1.00 87.12 261 TYR A N 1
ATOM 1935 C CA . TYR A 1 261 ? -19.347 -23.777 10.450 1.00 87.12 261 TYR A CA 1
ATOM 1936 C C . TYR A 1 261 ? -20.571 -23.963 11.343 1.00 87.12 261 TYR A C 1
ATOM 1938 O O . TYR A 1 261 ? -21.106 -25.071 11.411 1.00 87.12 261 TYR A O 1
ATOM 1946 N N . LYS A 1 262 ? -21.056 -22.920 12.029 1.00 73.38 262 LYS A N 1
ATOM 1947 C CA . LYS A 1 262 ? -22.302 -23.051 12.788 1.00 73.38 262 LYS A CA 1
ATOM 1948 C C . LYS A 1 262 ? -23.473 -22.917 11.811 1.00 73.38 262 LYS A C 1
ATOM 1950 O O . LYS A 1 262 ? -23.825 -21.809 11.421 1.00 73.38 262 LYS A O 1
ATOM 1955 N N . LYS A 1 263 ? -24.040 -24.059 11.396 1.00 52.94 263 LYS A N 1
ATOM 1956 C CA . LYS A 1 263 ? -25.305 -24.121 10.647 1.00 52.94 263 LYS A CA 1
ATOM 1957 C C . LYS A 1 263 ? -26.339 -23.244 11.358 1.00 52.94 263 LYS A C 1
ATOM 1959 O O . LYS A 1 263 ? -26.559 -23.416 12.556 1.00 52.94 263 LYS A O 1
ATOM 1964 N N . ASN A 1 264 ? -26.969 -22.339 10.612 1.00 54.44 264 ASN A N 1
ATOM 1965 C CA . ASN A 1 264 ? -28.263 -21.780 10.987 1.00 54.44 264 ASN A CA 1
ATOM 1966 C C . ASN A 1 264 ? -29.279 -22.931 10.915 1.00 54.44 264 ASN A C 1
ATOM 1968 O O . ASN A 1 264 ? -29.881 -23.157 9.868 1.00 54.44 264 ASN A O 1
ATOM 1972 N N . THR A 1 265 ? -29.358 -23.730 11.974 1.00 39.72 265 THR A N 1
ATOM 1973 C CA . THR A 1 265 ? -30.571 -24.480 12.320 1.00 39.72 265 THR A CA 1
ATOM 1974 C C . THR A 1 265 ? -31.422 -23.599 13.203 1.00 39.72 265 THR A C 1
ATOM 1976 O O . THR A 1 265 ? -30.837 -23.085 14.188 1.00 39.72 265 THR A O 1
#

Nearest PDB structures (foldseek):
  6csf-assembly2_M  TM=9.362E-01  e=4.220E-11  Methanococcus maripaludis S2
  6csf-assembly1_C  TM=9.347E-01  e=9.694E-11  Methanococcus maripaludis S2

Solvent-accessible surface area (backbone atoms only — not comparable to full-atom values): 14449 Å² total; per-residue (Å²): 110,77,63,49,70,34,56,77,60,35,70,69,41,42,49,62,49,46,69,56,48,52,59,50,42,45,51,57,47,51,52,52,37,47,53,50,42,62,78,43,50,87,39,49,67,57,33,52,50,50,53,54,47,60,48,68,29,48,68,38,79,80,77,56,61,74,50,54,45,29,57,46,44,53,52,51,48,53,54,54,46,38,71,72,46,41,66,59,37,56,57,68,56,59,62,54,70,71,47,92,71,91,46,66,63,60,49,50,54,56,53,51,49,50,40,44,48,45,48,68,46,50,47,42,43,54,50,47,34,24,46,59,64,52,40,63,55,46,22,52,79,64,68,30,94,77,36,51,50,77,66,56,37,50,17,53,28,33,44,73,71,37,87,70,24,36,56,56,43,52,53,33,53,51,49,52,53,52,53,50,54,55,52,51,51,53,46,54,38,53,58,45,26,73,75,66,32,75,78,44,42,64,62,48,53,54,51,50,50,52,49,50,56,53,52,73,69,63,69,66,90,62,50,62,58,57,52,52,52,48,55,53,53,48,50,64,40,19,53,61,39,45,55,50,48,63,73,42,41,65,56,53,49,53,54,45,48,49,68,79,66,54,73,92,118

Radius of gyration: 20.94 Å; Cα contacts (8 Å, |Δi|>4): 219; chains: 1; bounding box: 62×47×50 Å